Protein AF-A0A1F3VAV0-F1 (afdb_monomer_lite)

Secondary structure (DSSP, 8-state):
-HHHHHHHHHHHHHHHHHHHHHHHSS-S--------PPPPPPP---S-HHHHHHHHHHHHHHHHHHHHHHHHHHHTTTS-HHHHTSTTHHHHH-TTS-HHHHHHHTGGGHHHHHHHHHHHHHHHHHHHHHHTTT----TT-S---TTS-HHHHHHHHHHHHHHHHHHH-GGGGTTS-HHHHHHHTT-S-HHHHHHHHHHHHHHHHH-TTHHHHHHHHHHGGGG--HHHHHHHHHHHHHHHTTSHHHHHHHHHHHHHHHTSS-HHHHHHHHHTGGGT---HHHHHHHHGGGHHHHHHTTT---HHHHHHHHHHHHHHTS---TT-

Structure (mmCIF, N/CA/C/O backbone):
data_AF-A0A1F3VAV0-F1
#
_entry.id   AF-A0A1F3VAV0-F1
#
loop_
_atom_site.group_PDB
_atom_site.id
_atom_site.type_symbol
_atom_site.label_atom_id
_atom_site.label_alt_id
_atom_site.label_comp_id
_atom_site.label_asym_id
_atom_site.label_entity_id
_atom_site.label_seq_id
_atom_site.pdbx_PDB_ins_code
_atom_site.Cartn_x
_atom_site.Cartn_y
_atom_site.Cartn_z
_atom_site.occupancy
_atom_site.B_iso_or_equiv
_atom_site.auth_seq_id
_atom_site.auth_comp_id
_atom_site.auth_asym_id
_atom_site.auth_atom_id
_atom_site.pdbx_PDB_model_num
ATOM 1 N N . MET A 1 1 ? 43.465 2.850 25.578 1.00 55.81 1 MET A N 1
ATOM 2 C CA . MET A 1 1 ? 42.442 3.798 26.083 1.00 55.81 1 MET A CA 1
ATOM 3 C C . MET A 1 1 ? 42.434 5.134 25.345 1.00 55.81 1 MET A C 1
ATOM 5 O O . MET A 1 1 ? 41.368 5.527 24.901 1.00 55.81 1 MET A O 1
ATOM 9 N N . TYR A 1 2 ? 43.575 5.801 25.130 1.00 58.53 2 TYR A N 1
ATOM 10 C CA . TYR A 1 2 ? 43.619 7.154 24.538 1.00 58.53 2 TYR A CA 1
ATOM 11 C C . TYR A 1 2 ? 42.953 7.290 23.147 1.00 58.53 2 TYR A C 1
ATOM 13 O O . TYR A 1 2 ? 42.268 8.270 22.880 1.00 58.53 2 TYR A O 1
ATOM 21 N N . LYS A 1 3 ? 43.067 6.270 22.282 1.00 61.88 3 LYS A N 1
ATOM 22 C CA . LYS A 1 3 ? 42.449 6.275 20.939 1.00 61.88 3 LYS A CA 1
ATOM 23 C C . LYS A 1 3 ? 40.914 6.216 20.952 1.00 61.88 3 LYS A C 1
ATOM 25 O O . LYS A 1 3 ? 40.286 6.778 20.066 1.00 61.88 3 LYS A O 1
ATOM 30 N N . ILE A 1 4 ? 40.317 5.571 21.956 1.00 80.50 4 ILE A N 1
ATOM 31 C CA . ILE A 1 4 ? 38.852 5.445 22.068 1.00 80.50 4 ILE A CA 1
ATOM 32 C C . ILE A 1 4 ? 38.253 6.771 22.544 1.00 80.50 4 ILE A C 1
ATOM 34 O O . ILE A 1 4 ? 37.252 7.228 22.002 1.00 80.50 4 ILE A O 1
ATOM 38 N N . VAL A 1 5 ? 38.918 7.429 23.497 1.00 81.81 5 VAL A N 1
ATOM 39 C CA . VAL A 1 5 ? 38.497 8.744 24.000 1.00 81.81 5 VAL A CA 1
ATOM 40 C C . VAL A 1 5 ? 38.562 9.795 22.889 1.00 81.81 5 VAL A C 1
ATOM 42 O O . VAL A 1 5 ? 37.614 10.553 22.719 1.00 81.81 5 VAL A O 1
ATOM 45 N N . LEU A 1 6 ? 39.621 9.789 22.071 1.00 78.56 6 LEU A N 1
ATOM 46 C CA . LEU A 1 6 ? 39.750 10.727 20.953 1.00 78.56 6 LEU A CA 1
ATOM 47 C C . LEU A 1 6 ? 38.641 10.536 19.903 1.00 78.56 6 LEU A C 1
ATOM 49 O O . LEU A 1 6 ? 38.081 11.513 19.416 1.00 78.56 6 LEU A O 1
ATOM 53 N N . SER A 1 7 ? 38.270 9.286 19.607 1.00 77.25 7 SER A N 1
ATOM 54 C CA . SER A 1 7 ? 37.197 8.985 18.651 1.00 77.25 7 SER A CA 1
ATOM 55 C C . SER A 1 7 ? 35.825 9.462 19.138 1.00 77.25 7 SER A C 1
ATOM 57 O O . SER A 1 7 ? 35.047 9.990 18.349 1.00 77.25 7 SER A O 1
ATOM 59 N N . LEU A 1 8 ? 35.537 9.330 20.437 1.00 81.12 8 LEU A N 1
ATOM 60 C CA . LEU A 1 8 ? 34.278 9.799 21.025 1.00 81.12 8 LEU A CA 1
ATOM 61 C C . LEU A 1 8 ? 34.178 11.330 21.046 1.00 81.12 8 LEU A C 1
ATOM 63 O O . LEU A 1 8 ? 33.102 11.872 20.805 1.00 81.12 8 LEU A O 1
ATOM 67 N N . VAL A 1 9 ? 35.295 12.030 21.267 1.00 86.12 9 VAL A N 1
ATOM 68 C CA . VAL A 1 9 ? 35.334 13.501 21.214 1.00 86.12 9 VAL A CA 1
ATOM 69 C C . VAL A 1 9 ? 35.081 14.006 19.793 1.00 86.12 9 VAL A C 1
ATOM 71 O O . VAL A 1 9 ? 34.304 14.939 19.615 1.00 86.12 9 VAL A O 1
ATOM 74 N N . VAL A 1 10 ? 35.664 13.368 18.773 1.00 86.19 10 VAL A N 1
ATOM 75 C CA . VAL A 1 10 ? 35.429 13.751 17.369 1.00 86.19 10 VAL A CA 1
ATOM 76 C C . VAL A 1 10 ? 33.963 13.550 16.980 1.00 86.19 10 VAL A C 1
ATOM 78 O O . VAL A 1 10 ? 33.366 14.446 16.390 1.00 86.19 10 VAL A O 1
ATOM 81 N N . ILE A 1 11 ? 33.350 12.427 17.372 1.00 84.62 11 ILE A N 1
ATOM 82 C CA . ILE A 1 11 ? 31.927 12.167 17.103 1.00 84.62 11 ILE A CA 1
ATOM 83 C C . ILE A 1 11 ? 31.044 13.216 17.791 1.00 84.62 11 ILE A C 1
ATOM 85 O O . ILE A 1 11 ? 30.142 13.761 17.160 1.00 84.62 11 ILE A O 1
ATOM 89 N N . ALA A 1 12 ? 31.326 13.558 19.051 1.00 85.38 12 ALA A N 1
ATOM 90 C CA . ALA A 1 12 ? 30.558 14.568 19.777 1.00 85.38 12 ALA A CA 1
ATOM 91 C C . ALA A 1 12 ? 30.645 15.958 19.120 1.00 85.38 12 ALA A C 1
ATOM 93 O O . ALA A 1 12 ? 29.633 16.647 19.008 1.00 85.38 12 ALA A O 1
ATOM 94 N N . VAL A 1 13 ? 31.825 16.357 18.633 1.00 83.12 13 VAL A N 1
ATOM 95 C CA . VAL A 1 13 ? 32.010 17.645 17.944 1.00 83.12 13 VAL A CA 1
ATOM 96 C C . VAL A 1 13 ? 31.253 17.683 16.613 1.00 83.12 13 VAL A C 1
ATOM 98 O O . VAL A 1 13 ? 30.615 18.690 16.314 1.00 83.12 13 VAL A O 1
ATOM 101 N N . VAL A 1 14 ? 31.258 16.586 15.848 1.00 81.94 14 VAL A N 1
ATOM 102 C CA . VAL A 1 14 ? 30.512 16.489 14.581 1.00 81.94 14 VAL A CA 1
ATOM 103 C C . VAL A 1 14 ? 29.003 16.563 14.824 1.00 81.94 14 VAL A C 1
ATOM 105 O O . VAL A 1 14 ? 28.314 17.306 14.129 1.00 81.94 14 VAL A O 1
ATOM 108 N N . VAL A 1 15 ? 28.488 15.874 15.848 1.00 80.56 15 VAL A N 1
ATOM 109 C CA . VAL A 1 15 ? 27.056 15.916 16.192 1.00 80.56 15 VAL A CA 1
ATOM 110 C C . VAL A 1 15 ? 26.621 17.330 16.587 1.00 80.56 15 VAL A C 1
ATOM 112 O O . VAL A 1 15 ? 25.575 17.786 16.136 1.00 80.56 15 VAL A O 1
ATOM 115 N N . VAL A 1 16 ? 27.429 18.058 17.365 1.00 78.62 16 VAL A N 1
ATOM 116 C CA . VAL A 1 16 ? 27.114 19.444 17.759 1.00 78.62 16 VAL A CA 1
ATOM 117 C C . VAL A 1 16 ? 27.129 20.398 16.560 1.00 78.62 16 VAL A C 1
ATOM 119 O O . VAL A 1 16 ? 26.289 21.295 16.495 1.00 78.62 16 VAL A O 1
ATOM 122 N N . PHE A 1 17 ? 28.038 20.206 15.600 1.00 66.25 17 PHE A N 1
ATOM 123 C CA . PHE A 1 17 ? 28.093 21.041 14.396 1.00 66.25 17 PHE A CA 1
ATOM 124 C C . PHE A 1 17 ? 26.874 20.824 13.490 1.00 66.25 17 PHE A C 1
ATOM 126 O O . PHE A 1 17 ? 26.213 21.794 13.128 1.00 66.25 17 PHE A O 1
ATOM 133 N N . VAL A 1 18 ? 26.512 19.563 13.228 1.00 70.38 18 VAL A N 1
ATOM 134 C CA . VAL A 1 18 ? 25.344 19.212 12.400 1.00 70.38 18 VAL A CA 1
ATOM 135 C C . VAL A 1 18 ? 24.041 19.706 13.036 1.00 70.38 18 VAL A C 1
ATOM 137 O O . VAL A 1 18 ? 23.162 20.215 12.344 1.00 70.38 18 VAL A O 1
ATOM 140 N N . PHE A 1 19 ? 23.917 19.624 14.365 1.00 56.88 19 PHE A N 1
ATOM 141 C CA . PHE A 1 19 ? 22.711 20.090 15.055 1.00 56.88 19 PHE A CA 1
ATOM 142 C C . PHE A 1 19 ? 22.565 21.617 15.027 1.00 56.88 19 PHE A C 1
ATOM 144 O O . PHE A 1 19 ? 21.451 22.132 14.964 1.00 56.88 19 PHE A O 1
ATOM 151 N N . ARG A 1 20 ? 23.684 22.351 15.055 1.00 52.53 20 ARG A N 1
ATOM 152 C CA . ARG A 1 20 ? 23.677 23.817 15.043 1.00 52.53 20 ARG A CA 1
ATOM 153 C C . ARG A 1 20 ? 23.288 24.378 13.674 1.00 52.53 20 ARG A C 1
ATOM 155 O O . ARG A 1 20 ? 22.549 25.360 13.622 1.00 52.53 20 ARG A O 1
ATOM 162 N N . GLU A 1 21 ? 23.725 23.737 12.594 1.00 48.69 21 GLU A N 1
ATOM 163 C CA . GLU A 1 21 ? 23.382 24.123 11.218 1.00 48.69 21 GLU A CA 1
ATOM 164 C C . GLU A 1 21 ? 21.891 23.888 10.927 1.00 48.69 21 GLU A C 1
ATOM 166 O O . GLU A 1 21 ? 21.221 24.754 10.373 1.00 48.69 21 GLU A O 1
ATOM 171 N N . TRP A 1 22 ? 21.317 22.798 11.445 1.00 46.34 22 TRP A N 1
ATOM 172 C CA . TRP A 1 22 ? 19.901 22.475 11.235 1.00 46.34 22 TRP A CA 1
ATOM 173 C C . TRP A 1 22 ? 18.922 23.445 11.920 1.00 46.34 22 TRP A C 1
ATOM 175 O O . TRP A 1 22 ? 17.796 23.635 11.462 1.00 46.34 22 TRP A O 1
ATOM 185 N N . THR A 1 23 ? 19.334 24.085 13.018 1.00 45.44 23 THR A N 1
ATOM 186 C CA . THR A 1 23 ? 18.472 25.025 13.759 1.00 45.44 23 THR A CA 1
ATOM 187 C C . THR A 1 23 ? 18.484 26.456 13.220 1.00 45.44 23 THR A C 1
ATOM 189 O O . THR A 1 23 ? 17.616 27.239 13.600 1.00 45.44 23 THR A O 1
ATOM 192 N N . SER A 1 24 ? 19.431 26.810 12.344 1.00 41.53 24 SER A N 1
ATOM 193 C CA . SER A 1 24 ? 19.587 28.197 11.883 1.00 41.53 24 SER A CA 1
ATOM 194 C C . SER A 1 24 ? 18.673 28.570 10.708 1.00 41.53 24 SER A C 1
ATOM 196 O O . SER A 1 24 ? 18.407 29.754 10.523 1.00 41.53 24 SER A O 1
ATOM 198 N N . ASP A 1 25 ? 18.131 27.593 9.973 1.00 41.03 25 ASP A N 1
ATOM 199 C CA . ASP A 1 25 ? 17.360 27.841 8.740 1.00 41.03 25 ASP A CA 1
ATOM 200 C C . ASP A 1 25 ? 15.832 27.895 8.930 1.00 41.03 25 ASP A C 1
ATOM 202 O O . ASP A 1 25 ? 15.090 28.060 7.964 1.00 41.03 25 ASP A O 1
ATOM 206 N N . ARG A 1 26 ? 15.314 27.781 10.164 1.00 39.19 26 ARG A N 1
ATOM 207 C CA . ARG A 1 26 ? 13.854 27.771 10.425 1.00 39.19 26 ARG A CA 1
ATOM 208 C C . ARG A 1 26 ? 13.263 29.037 11.049 1.00 39.19 26 ARG A C 1
ATOM 210 O O . ARG A 1 26 ? 12.097 29.019 11.434 1.00 39.19 26 ARG A O 1
ATOM 217 N N . PHE A 1 27 ? 14.004 30.138 11.124 1.00 35.97 27 PHE A N 1
ATOM 218 C CA . PHE A 1 27 ? 13.483 31.394 11.678 1.00 35.97 27 PHE A CA 1
ATOM 219 C C . PHE A 1 27 ? 13.835 32.604 10.806 1.00 35.97 27 PHE A C 1
ATOM 221 O O . PHE A 1 27 ? 14.700 33.386 11.177 1.00 35.97 27 PHE A O 1
ATOM 228 N N . VAL A 1 28 ? 13.135 32.782 9.676 1.00 36.06 28 VAL A N 1
ATOM 229 C CA . VAL A 1 28 ? 12.976 34.095 9.020 1.00 36.06 28 VAL A CA 1
ATOM 230 C C . VAL A 1 28 ? 11.572 34.216 8.392 1.00 36.06 28 VAL A C 1
ATOM 232 O O . VAL A 1 28 ? 11.252 33.561 7.407 1.00 36.06 28 VAL A O 1
ATOM 235 N N . ASP A 1 29 ? 10.764 35.058 9.044 1.00 33.59 29 ASP A N 1
ATOM 236 C CA . ASP A 1 29 ? 9.654 35.922 8.608 1.00 33.59 29 ASP A CA 1
ATOM 237 C C . ASP A 1 29 ? 8.415 35.386 7.862 1.00 33.59 29 ASP A C 1
ATOM 239 O O . ASP A 1 29 ? 8.320 35.351 6.638 1.00 33.59 29 ASP A O 1
ATOM 243 N N . ASN A 1 30 ? 7.361 35.178 8.662 1.00 32.06 30 ASN A N 1
ATOM 244 C CA . ASN A 1 30 ? 5.955 35.276 8.275 1.00 32.06 30 ASN A CA 1
ATOM 245 C C . ASN A 1 30 ? 5.465 36.714 8.537 1.00 32.06 30 ASN A C 1
ATOM 247 O O . ASN A 1 30 ? 5.246 37.085 9.689 1.00 32.06 30 ASN A O 1
ATOM 251 N N . ASN A 1 31 ? 5.273 37.524 7.493 1.00 31.75 31 ASN A N 1
ATOM 252 C CA . ASN A 1 31 ? 4.419 38.715 7.552 1.00 31.75 31 ASN A CA 1
ATOM 253 C C . ASN A 1 31 ? 4.078 39.207 6.138 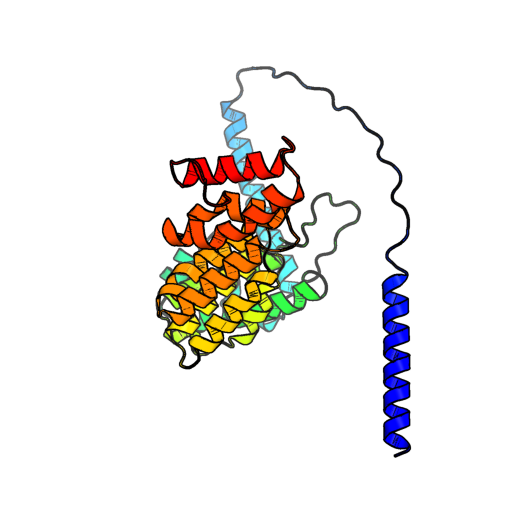1.00 31.75 31 ASN A C 1
ATOM 255 O O . ASN A 1 31 ? 4.925 39.817 5.490 1.00 31.75 31 ASN A O 1
ATOM 259 N N . SER A 1 32 ? 2.840 38.964 5.683 1.00 30.41 32 SER A N 1
ATOM 260 C CA . SER A 1 32 ? 1.996 39.872 4.869 1.00 30.41 32 SER A CA 1
ATOM 261 C C . SER A 1 32 ? 0.927 39.092 4.097 1.00 30.41 32 SER A C 1
ATOM 263 O O . SER A 1 32 ? 1.129 38.682 2.959 1.00 30.41 32 SER A O 1
ATOM 265 N N . SER A 1 33 ? -0.254 38.936 4.691 1.00 30.42 33 SER A N 1
ATOM 266 C CA . SER A 1 33 ? -1.478 38.576 3.971 1.00 30.42 33 SER A CA 1
ATOM 267 C C . SER A 1 33 ? -2.313 39.840 3.753 1.00 30.42 33 SER A C 1
ATOM 269 O O . SER A 1 33 ? -2.974 40.315 4.676 1.00 30.42 33 SER A O 1
ATOM 271 N N . GLN A 1 34 ? -2.270 40.393 2.537 1.00 29.52 34 GLN A N 1
ATOM 272 C CA . GLN A 1 34 ? -3.273 41.341 2.049 1.00 29.52 34 GLN A CA 1
ATOM 273 C C . GLN A 1 34 ? -4.351 40.584 1.269 1.00 29.52 34 GLN A C 1
ATOM 275 O O . GLN A 1 34 ? -4.074 39.825 0.344 1.00 29.52 34 GLN A O 1
ATOM 280 N N . ILE A 1 35 ? -5.591 40.808 1.690 1.00 30.14 35 ILE A N 1
ATOM 281 C CA . ILE A 1 35 ? -6.828 40.317 1.092 1.00 30.14 35 ILE A CA 1
ATOM 282 C C . ILE A 1 35 ? -7.093 41.129 -0.184 1.00 30.14 35 ILE A C 1
ATOM 284 O O . ILE A 1 35 ? -7.159 42.355 -0.122 1.00 30.14 35 ILE A O 1
ATOM 288 N N . VAL A 1 36 ? -7.274 40.457 -1.324 1.00 29.91 36 VAL A N 1
ATOM 289 C CA . VAL A 1 36 ? -7.801 41.063 -2.558 1.00 29.91 36 VAL A CA 1
ATOM 290 C C . VAL A 1 36 ? -9.091 40.338 -2.934 1.00 29.91 36 VAL A C 1
ATOM 292 O O . VAL A 1 36 ? -9.087 39.148 -3.248 1.00 29.91 36 VAL A O 1
ATOM 295 N N . GLU A 1 37 ? -10.204 41.066 -2.868 1.00 27.41 37 GLU A N 1
ATOM 296 C CA . GLU A 1 37 ? -11.537 40.623 -3.274 1.00 27.41 37 GLU A CA 1
ATOM 297 C C . GLU A 1 37 ? -11.595 40.340 -4.789 1.00 27.41 37 GLU A C 1
ATOM 299 O O . GLU A 1 37 ? -11.141 41.142 -5.607 1.00 27.41 37 GLU A O 1
ATOM 304 N N . ARG A 1 38 ? -12.193 39.205 -5.182 1.00 27.12 38 ARG A N 1
ATOM 305 C CA . ARG A 1 38 ? -12.555 38.912 -6.581 1.00 27.12 38 ARG A CA 1
ATOM 306 C C . ARG A 1 38 ? -13.977 39.405 -6.880 1.00 27.12 38 ARG A C 1
ATOM 308 O O . ARG A 1 38 ? -14.884 39.074 -6.116 1.00 27.12 38 ARG A O 1
ATOM 315 N N . PRO A 1 39 ? -14.228 40.071 -8.021 1.00 28.64 39 PRO A N 1
ATOM 316 C CA . PRO A 1 39 ? -15.583 40.345 -8.480 1.00 28.64 39 PRO A CA 1
ATOM 317 C C . PRO A 1 39 ? -16.216 39.111 -9.150 1.00 28.64 39 PRO A C 1
ATOM 319 O O . PRO A 1 39 ? -15.590 38.419 -9.953 1.00 28.64 39 PRO A O 1
ATOM 322 N N . GLN A 1 40 ? -17.484 38.858 -8.819 1.00 30.25 40 GLN A N 1
ATOM 323 C CA . GLN A 1 40 ? -18.345 37.845 -9.437 1.00 30.25 40 GLN A CA 1
ATOM 324 C C . GLN A 1 40 ? -18.756 38.259 -10.861 1.00 30.25 40 GLN A C 1
ATOM 326 O O . GLN A 1 40 ? -19.258 39.365 -11.066 1.00 30.25 40 GLN A O 1
ATOM 331 N N . SER A 1 41 ? -18.624 37.357 -11.837 1.00 31.95 41 SER A N 1
ATOM 332 C CA . SER A 1 41 ? -19.178 37.513 -13.188 1.00 31.95 41 SER A CA 1
ATOM 333 C C . SER A 1 41 ? -20.466 36.692 -13.366 1.00 31.95 41 SER A C 1
ATOM 335 O O . SER A 1 41 ? -20.554 35.527 -12.984 1.00 31.95 41 SER A O 1
ATOM 337 N N . ARG A 1 42 ? -21.496 37.336 -13.934 1.00 30.52 42 ARG A N 1
ATOM 338 C CA . ARG A 1 42 ? -22.805 36.754 -14.296 1.00 30.52 42 ARG A CA 1
ATOM 339 C C . ARG A 1 42 ? -22.721 35.904 -15.575 1.00 30.52 42 ARG A C 1
ATOM 341 O O . ARG A 1 42 ? -21.964 36.266 -16.476 1.00 30.52 42 ARG A O 1
ATOM 348 N N . PRO A 1 43 ? -23.576 34.876 -15.734 1.00 33.09 43 PRO A N 1
ATOM 349 C CA . PRO A 1 43 ? -23.675 34.115 -16.973 1.00 33.09 43 PRO A CA 1
ATOM 350 C C . PRO A 1 43 ? -24.569 34.831 -17.997 1.00 33.09 43 PRO A C 1
ATOM 352 O O . PRO A 1 43 ? -25.656 35.308 -17.668 1.00 33.09 43 PRO A O 1
ATOM 355 N N . THR A 1 44 ? -24.125 34.875 -19.253 1.00 33.12 44 THR A N 1
ATOM 356 C CA . THR A 1 44 ? -24.953 35.219 -20.419 1.00 33.12 44 THR A CA 1
ATOM 357 C C . THR A 1 44 ? -25.205 33.950 -21.226 1.00 33.12 44 THR A C 1
ATOM 359 O O . THR A 1 44 ? -24.275 33.291 -21.683 1.00 33.12 44 THR A O 1
ATOM 362 N N . THR A 1 45 ? -26.475 33.583 -21.370 1.00 35.88 45 THR A N 1
ATOM 363 C CA . THR A 1 45 ? -26.951 32.490 -22.219 1.00 35.88 45 THR A CA 1
ATOM 364 C C . THR A 1 45 ? -27.187 33.006 -23.638 1.00 35.88 45 THR A C 1
ATOM 366 O O . THR A 1 45 ? -27.945 33.950 -23.848 1.00 35.88 45 THR A O 1
ATOM 369 N N . GLY A 1 46 ? -26.546 32.377 -24.623 1.00 33.69 46 GLY A N 1
ATOM 370 C CA . GLY A 1 46 ? -26.759 32.633 -26.047 1.00 33.69 46 GLY A CA 1
ATOM 371 C C . GLY A 1 46 ? -26.481 31.374 -26.884 1.00 33.69 46 GLY A C 1
ATOM 372 O O . GLY A 1 46 ? -25.650 30.555 -26.487 1.00 33.69 46 GLY A O 1
ATOM 373 N N . PRO A 1 47 ? -27.184 31.177 -28.014 1.00 38.44 47 PRO A N 1
ATOM 374 C CA . PRO A 1 47 ? -27.221 29.917 -28.750 1.00 38.44 47 PRO A CA 1
ATOM 375 C C . PRO A 1 47 ? -25.956 29.744 -29.604 1.00 38.44 47 PRO A C 1
ATOM 377 O O . PRO A 1 47 ? -25.897 30.144 -30.762 1.00 38.44 47 PRO A O 1
ATOM 380 N N . GLY A 1 48 ? -24.924 29.155 -29.003 1.00 38.69 48 GLY A N 1
ATOM 381 C CA . GLY A 1 48 ? -23.685 28.733 -29.670 1.00 38.69 48 GLY A CA 1
ATOM 382 C C . GLY A 1 48 ? -23.028 27.518 -29.005 1.00 38.69 48 GLY A C 1
ATOM 383 O O . GLY A 1 48 ? -21.865 27.225 -29.270 1.00 38.69 48 GLY A O 1
ATOM 384 N N . ALA A 1 49 ? -23.759 26.829 -28.122 1.00 36.69 49 ALA A N 1
ATOM 385 C CA . ALA A 1 49 ? -23.218 25.818 -27.216 1.00 36.69 49 ALA A CA 1
ATOM 386 C C . ALA A 1 49 ? -22.722 24.543 -27.924 1.00 36.69 49 ALA A C 1
ATOM 388 O O . ALA A 1 49 ? -21.800 23.900 -27.428 1.00 36.69 49 ALA A O 1
ATOM 389 N N . ASP A 1 50 ? -23.250 24.218 -29.106 1.00 43.12 50 ASP A N 1
ATOM 390 C CA . ASP A 1 50 ? -22.951 22.929 -29.743 1.00 43.12 50 ASP A CA 1
ATOM 391 C C . ASP A 1 50 ? -21.654 22.936 -30.573 1.00 43.12 50 ASP A C 1
ATOM 393 O O . ASP A 1 50 ? -20.961 21.926 -30.628 1.00 43.12 50 ASP A O 1
ATOM 397 N N . ARG A 1 51 ? -21.234 24.081 -31.138 1.00 36.50 51 ARG A N 1
ATOM 398 C CA . ARG A 1 51 ? -19.950 24.187 -31.876 1.00 36.50 51 ARG A CA 1
ATOM 399 C C . ARG A 1 51 ? -18.737 24.446 -30.982 1.00 36.50 51 ARG A C 1
ATOM 401 O O . ARG A 1 51 ? -17.609 24.153 -31.368 1.00 36.50 51 ARG A O 1
ATOM 408 N N . ILE A 1 52 ? -18.957 24.990 -29.787 1.00 42.72 52 ILE A N 1
ATOM 409 C CA . ILE A 1 52 ? -17.894 25.227 -28.803 1.00 42.72 52 ILE A CA 1
ATOM 410 C C . ILE A 1 52 ? -17.484 23.898 -28.140 1.00 42.72 52 ILE A C 1
ATOM 412 O O . ILE A 1 52 ? -16.314 23.703 -27.827 1.00 42.72 52 ILE A O 1
ATOM 416 N N . ASN A 1 53 ? -18.407 22.940 -28.013 1.00 42.47 53 ASN A N 1
ATOM 417 C CA . ASN A 1 53 ? -18.161 21.679 -27.312 1.00 42.47 53 ASN A CA 1
ATOM 418 C C . ASN A 1 53 ? -17.260 20.694 -28.092 1.00 42.47 53 ASN A C 1
ATOM 420 O O . ASN A 1 53 ? -16.482 19.965 -27.479 1.00 42.47 53 ASN A O 1
ATOM 424 N N . GLU A 1 54 ? -17.302 20.690 -29.430 1.00 38.22 54 GLU A N 1
ATOM 425 C CA . GLU A 1 54 ? -16.407 19.853 -30.255 1.00 38.22 54 GLU A CA 1
ATOM 426 C C . GLU A 1 54 ? -14.982 20.420 -30.345 1.00 38.22 54 GLU A C 1
ATOM 428 O O . GLU A 1 54 ? -14.018 19.662 -30.249 1.00 38.22 54 GLU A O 1
ATOM 433 N N . ASN A 1 55 ? -14.830 21.747 -30.428 1.00 38.50 55 ASN A N 1
ATOM 434 C CA . ASN A 1 55 ? -13.512 22.395 -30.427 1.00 38.50 55 ASN A CA 1
ATOM 435 C C . ASN A 1 55 ? -12.839 22.380 -29.046 1.00 38.50 55 ASN A C 1
ATOM 437 O O . ASN A 1 55 ? -11.618 22.289 -28.969 1.00 38.50 55 ASN A O 1
ATOM 441 N N . ILE A 1 56 ? -13.605 22.429 -27.949 1.00 43.00 56 ILE A N 1
ATOM 442 C CA . ILE A 1 56 ? -13.046 22.247 -26.600 1.00 43.00 56 ILE A CA 1
ATOM 443 C C . ILE A 1 56 ? -12.600 20.795 -26.398 1.00 43.00 56 ILE A C 1
ATOM 445 O O . ILE A 1 56 ? -11.528 20.576 -25.845 1.00 43.00 56 ILE A O 1
ATOM 449 N N . LYS A 1 57 ? -13.354 19.803 -26.891 1.00 39.56 57 LYS A N 1
ATOM 450 C CA . LYS A 1 57 ? -12.942 18.392 -26.814 1.00 39.56 57 LYS A CA 1
ATOM 451 C C . LYS A 1 57 ? -11.716 18.083 -27.674 1.00 39.56 57 LYS A C 1
ATOM 453 O O . LYS A 1 57 ? -10.827 17.391 -27.193 1.00 39.56 57 LYS A O 1
ATOM 458 N N . SER A 1 58 ? -11.625 18.614 -28.896 1.00 38.59 58 SER A N 1
ATOM 459 C CA . SER A 1 58 ? -10.446 18.398 -29.749 1.00 38.59 58 SER A CA 1
ATOM 460 C C . SER A 1 58 ? -9.215 19.167 -29.254 1.00 38.59 58 SER A C 1
ATOM 462 O O . SER A 1 58 ? -8.103 18.655 -29.329 1.00 38.59 58 SER A O 1
ATOM 464 N N . SER A 1 59 ? -9.397 20.360 -28.674 1.00 38.06 59 SER A N 1
ATOM 465 C CA . SER A 1 59 ? -8.302 21.127 -28.072 1.00 38.06 59 SER A CA 1
ATOM 466 C C . SER A 1 59 ? -7.854 20.569 -26.719 1.00 38.06 59 SER A C 1
ATOM 468 O O . SER A 1 59 ? -6.681 20.714 -26.392 1.00 38.06 59 SER A O 1
ATOM 470 N N . ALA A 1 60 ? -8.743 19.932 -25.948 1.00 39.91 60 ALA A N 1
ATOM 471 C CA . ALA A 1 60 ? -8.386 19.210 -24.728 1.00 39.91 60 ALA A CA 1
ATOM 472 C C . ALA A 1 60 ? -7.655 17.899 -25.051 1.00 39.91 60 ALA A C 1
ATOM 474 O O . ALA A 1 60 ? -6.630 17.628 -24.443 1.00 39.91 60 ALA A O 1
ATOM 475 N N . ALA A 1 61 ? -8.111 17.144 -26.058 1.00 36.00 61 ALA A N 1
ATOM 476 C CA . ALA A 1 61 ? -7.425 15.936 -26.523 1.00 36.00 61 ALA A CA 1
ATOM 477 C C . ALA A 1 61 ? -6.020 16.246 -27.077 1.00 36.00 61 ALA A C 1
ATOM 479 O O . ALA A 1 61 ? -5.054 15.615 -26.669 1.00 36.00 61 ALA A O 1
ATOM 480 N N . ASN A 1 62 ? -5.881 17.294 -27.898 1.00 37.09 62 ASN A N 1
ATOM 481 C CA . ASN A 1 62 ? -4.578 17.736 -28.416 1.00 37.09 62 ASN A CA 1
ATOM 482 C C . ASN A 1 62 ? -3.665 18.360 -27.342 1.00 37.09 62 ASN A C 1
ATOM 484 O O . ASN A 1 62 ? -2.453 18.429 -27.536 1.00 37.09 62 ASN A O 1
ATOM 488 N N . ALA A 1 63 ? -4.223 18.886 -26.245 1.00 37.44 63 ALA A N 1
ATOM 489 C CA . ALA A 1 63 ? -3.442 19.395 -25.116 1.00 37.44 63 ALA A CA 1
ATOM 490 C C . ALA A 1 63 ? -2.968 18.261 -24.198 1.00 37.44 63 ALA A C 1
ATOM 492 O O . ALA A 1 63 ? -1.845 18.331 -23.710 1.00 37.44 63 ALA A O 1
ATOM 493 N N . GLN A 1 64 ? -3.793 17.223 -24.028 1.00 40.59 64 GLN A N 1
ATOM 494 C CA . GLN A 1 64 ? -3.447 15.987 -23.328 1.00 40.59 64 GLN A CA 1
ATOM 495 C C . GLN A 1 64 ? -2.315 15.257 -24.067 1.00 40.59 64 GLN A C 1
ATOM 497 O O . GLN A 1 64 ? -1.262 15.041 -23.491 1.00 40.59 64 GLN A O 1
ATOM 502 N N . GLU A 1 65 ? -2.461 15.032 -25.378 1.00 39.00 65 GLU A N 1
ATOM 503 C CA . GLU A 1 65 ? -1.463 14.343 -26.214 1.00 39.00 65 GLU A CA 1
ATOM 504 C C . GLU A 1 65 ? -0.111 15.087 -26.250 1.00 39.00 65 GLU A C 1
ATOM 506 O O . GLU A 1 65 ? 0.951 14.478 -26.167 1.00 39.00 65 GLU A O 1
ATOM 511 N N . LYS A 1 66 ? -0.130 16.429 -26.264 1.00 36.88 66 LYS A N 1
ATOM 512 C CA . LYS A 1 66 ? 1.092 17.249 -26.159 1.00 36.88 66 LYS A CA 1
ATOM 513 C C . LYS A 1 66 ? 1.698 17.292 -24.757 1.00 36.88 66 LYS A C 1
ATOM 515 O O . LYS A 1 66 ? 2.900 17.522 -24.637 1.00 36.88 66 LYS A O 1
ATOM 520 N N . GLN A 1 67 ? 0.893 17.135 -23.706 1.00 44.12 67 GLN A N 1
ATOM 521 C CA . GLN A 1 67 ? 1.405 16.968 -22.348 1.00 44.12 67 GLN A CA 1
ATOM 522 C C . GLN A 1 67 ? 2.035 15.592 -22.177 1.00 44.12 67 GLN A C 1
ATOM 524 O O . GLN A 1 67 ? 3.112 15.530 -21.599 1.00 44.12 67 GLN A O 1
ATOM 529 N N . ASP A 1 68 ? 1.420 14.547 -22.729 1.00 42.56 68 ASP A N 1
ATOM 530 C CA . ASP A 1 68 ? 1.893 13.164 -22.667 1.00 42.56 68 ASP A CA 1
ATOM 531 C C . ASP A 1 68 ? 3.223 12.996 -23.429 1.00 42.56 68 ASP A C 1
ATOM 533 O O . ASP A 1 68 ? 4.167 12.408 -22.899 1.00 42.56 68 ASP A O 1
ATOM 537 N N . GLU A 1 69 ? 3.368 13.614 -24.611 1.00 43.97 69 GLU A N 1
ATOM 538 C CA . GLU A 1 69 ? 4.648 13.659 -25.337 1.00 43.97 69 GLU A CA 1
ATOM 539 C C . GLU A 1 69 ? 5.723 14.466 -24.586 1.00 43.97 69 GLU A C 1
ATOM 541 O O . GLU A 1 69 ? 6.879 14.051 -24.521 1.00 43.97 69 GLU A O 1
ATOM 546 N N . ALA A 1 70 ? 5.374 15.602 -23.972 1.00 44.44 70 ALA A N 1
ATOM 547 C CA . ALA A 1 70 ? 6.324 16.371 -23.162 1.00 44.44 70 ALA A CA 1
ATOM 548 C C . ALA A 1 70 ? 6.710 15.654 -21.849 1.00 44.44 70 ALA A C 1
ATOM 550 O O . ALA A 1 70 ? 7.809 15.871 -21.338 1.00 44.44 70 ALA A O 1
ATOM 551 N N . PHE A 1 71 ? 5.833 14.788 -21.326 1.00 51.31 71 PHE A N 1
ATOM 552 C CA . PHE A 1 71 ? 6.031 13.995 -20.109 1.00 51.31 71 PHE A CA 1
ATOM 553 C C . PHE A 1 71 ? 7.138 12.942 -20.270 1.00 51.31 71 PHE A C 1
ATOM 555 O O . PHE A 1 71 ? 7.934 12.739 -19.351 1.00 51.31 71 PHE A O 1
ATOM 562 N N . ASP A 1 72 ? 7.200 12.278 -21.431 1.00 50.56 72 ASP A N 1
ATOM 563 C CA . ASP A 1 72 ? 8.125 11.161 -21.683 1.00 50.56 72 ASP A CA 1
ATOM 564 C C . ASP A 1 72 ? 9.561 11.649 -21.975 1.00 50.56 72 ASP A C 1
ATOM 566 O O . ASP A 1 72 ? 10.539 11.041 -21.531 1.00 50.56 72 ASP A O 1
ATOM 570 N N . TYR A 1 73 ? 9.715 12.799 -22.650 1.00 48.91 73 TYR A N 1
ATOM 571 C CA . TYR A 1 73 ? 11.035 13.322 -23.037 1.00 48.91 73 TYR A CA 1
ATOM 572 C C . TYR A 1 73 ? 11.873 13.864 -21.868 1.00 48.91 73 TYR A C 1
ATOM 574 O O . TYR A 1 73 ? 13.098 13.731 -21.907 1.00 48.91 73 TYR A O 1
ATOM 582 N N . ASP A 1 74 ? 11.254 14.451 -20.838 1.00 63.91 74 ASP A N 1
ATOM 583 C CA . ASP A 1 74 ? 11.999 15.043 -19.716 1.00 63.91 74 ASP A CA 1
ATOM 584 C C . ASP A 1 74 ? 12.393 13.982 -18.674 1.00 63.91 74 ASP A C 1
ATOM 586 O O . ASP A 1 74 ? 13.533 13.935 -18.212 1.00 63.91 74 ASP A O 1
ATOM 590 N N . LEU A 1 75 ? 11.510 13.025 -18.366 1.00 70.19 75 LEU A N 1
ATOM 591 C CA . LEU A 1 75 ? 11.788 12.011 -17.342 1.00 70.19 75 LEU A CA 1
ATOM 592 C C . LEU A 1 75 ? 12.830 10.971 -17.798 1.00 70.19 75 LEU A C 1
ATOM 594 O O . LEU A 1 75 ? 13.655 10.524 -16.996 1.00 70.19 75 LEU A O 1
ATOM 598 N N . ALA A 1 76 ? 12.854 10.629 -19.093 1.00 69.38 76 ALA A N 1
ATOM 599 C CA . ALA A 1 76 ? 13.821 9.696 -19.679 1.00 69.38 76 ALA A CA 1
ATOM 600 C C . ALA A 1 76 ? 15.289 10.142 -19.511 1.00 69.38 76 ALA A C 1
ATOM 602 O O . ALA A 1 76 ? 16.187 9.292 -19.470 1.00 69.38 76 ALA A O 1
ATOM 603 N N . GLY A 1 77 ? 15.530 11.457 -19.414 1.00 69.56 77 GLY A N 1
ATOM 604 C CA . GLY A 1 77 ? 16.850 12.055 -19.184 1.00 69.56 77 GLY A CA 1
ATOM 605 C C . GLY A 1 77 ? 17.338 11.974 -17.734 1.00 69.56 77 GLY A C 1
ATOM 606 O O . GLY A 1 77 ? 18.543 12.055 -17.496 1.00 69.56 77 GLY A O 1
ATOM 607 N N . HIS A 1 78 ? 16.422 11.769 -16.785 1.00 72.69 78 HIS A N 1
ATOM 608 C CA . HIS A 1 78 ? 16.699 11.772 -15.345 1.00 72.69 78 HIS A CA 1
ATOM 609 C C . HIS A 1 78 ? 16.698 10.369 -14.725 1.00 72.69 78 HIS A C 1
ATOM 611 O O . HIS A 1 78 ? 17.289 10.147 -13.666 1.00 72.69 78 HIS A O 1
ATOM 617 N N . VAL A 1 79 ? 16.102 9.389 -15.407 1.00 77.19 79 VAL A N 1
ATOM 618 C CA . VAL A 1 79 ? 16.295 7.968 -15.095 1.00 77.19 79 VAL A CA 1
ATOM 619 C C . VAL A 1 79 ? 17.591 7.443 -15.718 1.00 77.19 79 VAL A C 1
ATOM 621 O O . VAL A 1 79 ? 18.091 7.949 -16.725 1.00 77.19 79 VAL A O 1
ATOM 624 N N . ARG A 1 80 ? 18.165 6.380 -15.141 1.00 79.38 80 ARG A N 1
ATOM 625 C CA . ARG A 1 80 ? 19.371 5.744 -15.698 1.00 79.38 80 ARG A CA 1
ATOM 626 C C . ARG A 1 80 ? 19.113 5.316 -17.143 1.00 79.38 80 ARG A C 1
ATOM 628 O O . ARG A 1 80 ? 18.129 4.638 -17.420 1.00 79.38 80 ARG A O 1
ATOM 635 N N . LYS A 1 81 ? 20.063 5.598 -18.041 1.00 77.88 81 LYS A N 1
ATOM 636 C CA . LYS A 1 81 ? 19.976 5.257 -19.474 1.00 77.88 81 LYS A CA 1
ATOM 637 C C . LYS A 1 81 ? 19.623 3.789 -19.743 1.00 77.88 81 LYS A C 1
ATOM 639 O O . LYS A 1 81 ? 18.921 3.488 -20.701 1.00 77.88 81 LYS A O 1
ATOM 644 N N . GLU A 1 82 ? 20.092 2.871 -18.902 1.00 78.75 82 GLU A N 1
ATOM 645 C CA . GLU A 1 82 ? 19.781 1.436 -18.992 1.00 78.75 82 GLU A CA 1
ATOM 646 C C . GLU A 1 82 ? 18.284 1.125 -18.800 1.00 78.75 82 GLU A C 1
ATOM 648 O O . GLU A 1 82 ? 17.785 0.136 -19.338 1.00 78.75 82 GLU A O 1
ATOM 653 N N . ILE A 1 83 ? 17.569 1.969 -18.051 1.00 84.00 83 ILE A N 1
ATOM 654 C CA . ILE A 1 83 ? 16.129 1.869 -17.802 1.00 84.00 83 ILE A CA 1
ATOM 655 C C . ILE A 1 83 ? 15.346 2.464 -18.973 1.00 84.00 83 ILE A C 1
ATOM 657 O O . ILE A 1 83 ? 14.476 1.780 -19.515 1.00 84.00 83 ILE A O 1
ATOM 661 N N . SER A 1 84 ? 15.682 3.685 -19.403 1.00 82.75 84 SER A N 1
ATOM 662 C CA . SER A 1 84 ? 14.978 4.373 -20.497 1.00 82.75 84 SER A CA 1
ATOM 663 C C . SER A 1 84 ? 15.267 3.788 -21.883 1.00 82.75 84 SER A C 1
ATOM 665 O O . SER A 1 84 ? 14.432 3.866 -22.775 1.00 82.75 84 SER A O 1
ATOM 667 N N . SER A 1 85 ? 16.407 3.118 -22.075 1.00 83.88 85 SER A N 1
ATOM 668 C CA . SER A 1 85 ? 16.732 2.430 -23.340 1.00 83.88 85 SER A CA 1
ATOM 669 C C . SER A 1 85 ? 16.176 0.999 -23.420 1.00 83.88 85 SER A C 1
ATOM 671 O O . SER A 1 85 ? 16.464 0.272 -24.372 1.00 83.88 85 SER A O 1
ATOM 673 N N . ASN A 1 86 ? 15.437 0.539 -22.407 1.00 90.44 86 ASN A N 1
ATOM 674 C CA . ASN A 1 86 ? 14.910 -0.820 -22.369 1.00 90.44 86 ASN A CA 1
ATOM 675 C C . ASN A 1 86 ? 13.705 -0.979 -23.310 1.00 90.44 86 ASN A C 1
ATOM 677 O O . ASN A 1 86 ? 12.832 -0.121 -23.360 1.00 90.44 86 ASN A O 1
ATOM 681 N N . LYS A 1 87 ? 13.582 -2.139 -23.969 1.00 88.88 87 LYS A N 1
ATOM 682 C CA . LYS A 1 87 ? 12.427 -2.493 -24.822 1.00 88.88 87 LYS A CA 1
ATOM 683 C C . LYS A 1 87 ? 11.063 -2.465 -24.107 1.00 88.88 87 LYS A C 1
ATOM 685 O O . LYS A 1 87 ? 10.040 -2.515 -24.780 1.00 88.88 87 LYS A O 1
ATOM 690 N N . ILE A 1 88 ? 11.044 -2.475 -22.771 1.00 90.75 88 ILE A N 1
ATOM 691 C CA . ILE A 1 88 ? 9.837 -2.377 -21.940 1.00 90.75 88 ILE A CA 1
ATOM 692 C C . ILE A 1 88 ? 9.462 -0.920 -21.624 1.00 90.75 88 ILE A C 1
ATOM 694 O O . ILE A 1 88 ? 8.281 -0.671 -21.412 1.00 90.75 88 ILE A O 1
ATOM 698 N N . TRP A 1 89 ? 10.406 0.035 -21.643 1.00 90.69 89 TRP A N 1
ATOM 699 C CA . TRP A 1 89 ? 10.139 1.458 -21.355 1.00 90.69 89 TRP A CA 1
ATOM 700 C C . TRP A 1 89 ? 8.893 1.993 -22.076 1.00 90.69 89 TRP A C 1
ATOM 702 O O . TRP A 1 89 ? 7.964 2.385 -21.374 1.00 90.69 89 TRP A O 1
ATOM 712 N N . PRO A 1 90 ? 8.778 1.894 -23.421 1.00 88.88 90 PRO A N 1
ATOM 713 C CA . PRO A 1 90 ? 7.627 2.451 -24.132 1.00 88.88 90 PRO A CA 1
ATOM 714 C C . PRO A 1 90 ? 6.299 1.772 -23.778 1.00 88.88 90 PRO A C 1
ATOM 716 O O . PRO A 1 90 ? 5.249 2.338 -24.027 1.00 88.88 90 PRO A O 1
ATOM 719 N N . LEU A 1 91 ? 6.315 0.560 -23.210 1.00 88.81 91 LEU A N 1
ATOM 720 C CA . LEU A 1 91 ? 5.088 -0.094 -22.744 1.00 88.81 91 LEU A CA 1
ATOM 721 C C . LEU A 1 91 ? 4.617 0.493 -21.413 1.00 88.81 91 LEU A C 1
ATOM 723 O O . LEU A 1 91 ? 3.422 0.565 -21.159 1.00 88.81 91 LEU A O 1
ATOM 727 N N . VAL A 1 92 ? 5.557 0.859 -20.540 1.00 88.81 92 VAL A N 1
ATOM 728 C CA . VAL A 1 92 ? 5.253 1.347 -19.191 1.00 88.81 92 VAL A CA 1
ATOM 729 C C . VAL A 1 92 ? 4.961 2.847 -19.205 1.00 88.81 92 VAL A C 1
ATOM 731 O O . VAL A 1 92 ? 4.126 3.289 -18.420 1.00 88.81 92 VAL A O 1
ATOM 734 N N . THR A 1 93 ? 5.584 3.613 -20.104 1.00 89.06 93 THR A N 1
ATOM 735 C CA . THR A 1 93 ? 5.360 5.063 -20.235 1.00 89.06 93 THR A CA 1
ATOM 736 C C . THR A 1 93 ? 4.221 5.450 -21.172 1.00 89.06 93 THR A C 1
ATOM 738 O O . THR A 1 93 ? 3.825 6.611 -21.185 1.00 89.06 93 THR A O 1
ATOM 741 N N . ASP A 1 94 ? 3.632 4.501 -21.902 1.00 87.75 94 ASP A N 1
ATOM 742 C CA . ASP A 1 94 ? 2.425 4.752 -22.689 1.00 87.75 94 ASP A CA 1
ATOM 743 C C . ASP A 1 94 ? 1.186 4.804 -21.783 1.00 87.75 94 ASP A C 1
ATOM 745 O O . ASP A 1 94 ? 0.544 3.786 -21.511 1.00 87.75 94 ASP A O 1
ATOM 749 N N . TYR A 1 95 ? 0.848 6.003 -21.304 1.00 87.12 95 TYR A N 1
ATOM 750 C CA . TYR A 1 95 ? -0.327 6.254 -20.462 1.00 87.12 95 TYR A CA 1
ATOM 751 C C . TYR A 1 95 ? -1.666 6.153 -21.213 1.00 87.12 95 TYR A C 1
ATOM 753 O O . TYR A 1 95 ? -2.716 6.173 -20.569 1.00 87.12 95 TYR A O 1
ATOM 761 N N . SER A 1 96 ? -1.661 5.992 -22.543 1.00 88.50 96 SER A N 1
ATOM 762 C CA . SER A 1 96 ? -2.890 5.739 -23.308 1.00 88.50 96 SER A CA 1
ATOM 763 C C . SER A 1 96 ? -3.419 4.311 -23.118 1.00 88.50 96 SER A C 1
ATOM 765 O O . SER A 1 96 ? -4.596 4.044 -23.368 1.00 88.50 96 SER A O 1
ATOM 767 N N . VAL A 1 97 ? -2.566 3.399 -22.635 1.00 90.12 97 VAL 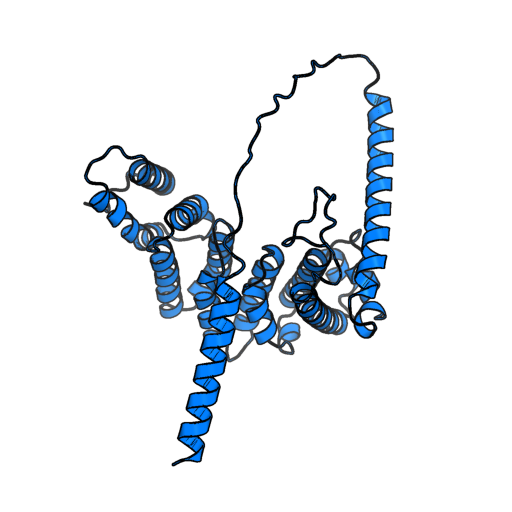A N 1
ATOM 768 C CA . VAL A 1 97 ? -2.898 1.995 -22.369 1.00 90.12 97 VAL A CA 1
ATOM 769 C C . VAL A 1 97 ? -3.093 1.773 -20.870 1.00 90.12 97 VAL A C 1
ATOM 771 O O . VAL A 1 97 ? -2.326 2.258 -20.035 1.00 90.12 97 VAL A O 1
ATOM 774 N N . THR A 1 98 ? -4.117 1.003 -20.507 1.00 91.94 98 THR A N 1
ATOM 775 C CA . THR A 1 98 ? -4.375 0.654 -19.100 1.00 91.94 98 THR A CA 1
ATOM 776 C C . THR A 1 98 ? -3.398 -0.405 -18.579 1.00 91.94 98 THR A C 1
ATOM 778 O O . THR A 1 98 ? -2.893 -1.242 -19.333 1.00 91.94 98 THR A O 1
ATOM 781 N N . ASP A 1 99 ? -3.151 -0.413 -17.268 1.00 93.19 99 ASP A N 1
ATOM 782 C CA . ASP A 1 99 ? -2.267 -1.396 -16.631 1.00 93.19 99 ASP A CA 1
ATOM 783 C C . ASP A 1 99 ? -2.772 -2.835 -16.865 1.00 93.19 99 ASP A C 1
ATOM 785 O O . ASP A 1 99 ? -1.992 -3.742 -17.176 1.00 93.19 99 ASP A O 1
ATOM 789 N N . GLU A 1 100 ? -4.092 -3.050 -16.813 1.00 93.25 100 GLU A N 1
ATOM 790 C CA . GLU A 1 100 ? -4.724 -4.337 -17.106 1.00 93.25 100 GLU A CA 1
ATOM 791 C C . GLU A 1 100 ? -4.475 -4.801 -18.543 1.00 93.25 100 GLU A C 1
ATOM 793 O O . GLU A 1 100 ? -4.258 -5.996 -18.784 1.00 93.25 100 GLU A O 1
ATOM 798 N N . GLU A 1 101 ? -4.502 -3.882 -19.510 1.00 93.38 101 GLU A N 1
ATOM 799 C CA . GLU A 1 101 ? -4.203 -4.195 -20.903 1.00 93.38 101 GLU A CA 1
ATOM 800 C C . GLU A 1 101 ? -2.743 -4.593 -21.092 1.00 93.38 101 GLU A C 1
ATOM 802 O O . GLU A 1 101 ? -2.492 -5.586 -21.777 1.00 93.38 101 GLU A O 1
ATOM 807 N N . ILE A 1 102 ? -1.795 -3.889 -20.462 1.00 93.12 102 ILE A N 1
ATOM 808 C CA . ILE A 1 102 ? -0.366 -4.242 -20.502 1.00 93.12 102 ILE A CA 1
ATOM 809 C C . ILE A 1 102 ? -0.175 -5.665 -19.964 1.00 93.12 102 ILE A C 1
ATOM 811 O O . ILE A 1 102 ? 0.380 -6.533 -20.643 1.00 93.12 102 ILE A O 1
ATOM 815 N N . ILE A 1 103 ? -0.710 -5.937 -18.771 1.00 92.75 103 ILE A N 1
ATOM 816 C CA . ILE A 1 103 ? -0.612 -7.236 -18.089 1.00 92.75 103 ILE A CA 1
ATOM 817 C C . ILE A 1 103 ? -1.340 -8.354 -18.854 1.00 92.75 103 ILE A C 1
ATOM 819 O O . ILE A 1 103 ? -1.025 -9.537 -18.699 1.00 92.75 103 ILE A O 1
ATOM 823 N N . THR A 1 104 ? -2.337 -8.025 -19.673 1.00 91.50 104 THR A N 1
ATOM 824 C CA . THR A 1 104 ? -3.091 -9.012 -20.457 1.00 91.50 104 THR A CA 1
ATOM 825 C C . THR A 1 104 ? -2.460 -9.290 -21.817 1.00 91.50 104 THR A C 1
ATOM 827 O O . THR A 1 104 ? -2.392 -10.454 -22.206 1.00 91.50 104 THR A O 1
ATOM 830 N N . LYS A 1 105 ? -1.962 -8.264 -22.515 1.00 91.81 105 LYS A N 1
ATOM 831 C CA . LYS A 1 105 ? -1.341 -8.390 -23.844 1.00 91.81 105 LYS A CA 1
ATOM 832 C C . LYS A 1 105 ? 0.073 -8.980 -23.789 1.00 91.81 105 LYS A C 1
ATOM 834 O O . LYS A 1 105 ? 0.517 -9.548 -24.780 1.00 91.81 105 LYS A O 1
ATOM 839 N N . HIS A 1 106 ? 0.758 -8.886 -22.647 1.00 90.19 106 HIS A N 1
ATOM 840 C CA . HIS A 1 106 ? 2.157 -9.309 -22.487 1.00 90.19 106 HIS A CA 1
ATOM 841 C C . HIS A 1 106 ? 2.352 -10.414 -21.437 1.00 90.19 106 HIS A C 1
ATOM 843 O O . HIS A 1 106 ? 3.365 -10.450 -20.734 1.00 90.19 106 HIS A O 1
ATOM 849 N N . GLN A 1 107 ? 1.382 -11.325 -21.311 1.00 87.50 107 GLN A N 1
ATOM 850 C CA . GLN A 1 107 ? 1.444 -12.426 -20.338 1.00 87.50 107 GLN A CA 1
ATOM 851 C C . GLN A 1 107 ? 2.669 -13.333 -20.523 1.00 87.50 107 GLN A C 1
ATOM 853 O O . GLN A 1 107 ? 3.243 -13.803 -19.546 1.00 87.50 107 GLN A O 1
ATOM 858 N N . ASP A 1 108 ? 3.103 -13.535 -21.765 1.00 88.44 108 ASP A N 1
ATOM 859 C CA . ASP A 1 108 ? 4.279 -14.324 -22.142 1.00 88.44 108 ASP A CA 1
ATOM 860 C C . ASP A 1 108 ? 5.611 -13.687 -21.703 1.00 88.44 108 ASP A C 1
ATOM 862 O O . ASP A 1 108 ? 6.634 -14.366 -21.626 1.00 88.44 108 ASP A O 1
ATOM 866 N N . ARG A 1 109 ? 5.602 -12.390 -21.374 1.00 89.62 109 ARG A N 1
ATOM 867 C CA . ARG A 1 109 ? 6.783 -11.603 -20.985 1.00 89.62 109 ARG A CA 1
ATOM 868 C C . ARG A 1 109 ? 6.725 -11.129 -19.533 1.00 89.62 109 ARG A C 1
ATOM 870 O O . ARG A 1 109 ? 7.445 -10.203 -19.161 1.00 89.62 109 ARG A O 1
ATOM 877 N N . MET A 1 110 ? 5.904 -11.768 -18.697 1.00 89.94 110 MET A N 1
ATOM 878 C CA . MET A 1 110 ? 5.640 -11.303 -17.332 1.00 89.94 110 MET A CA 1
ATOM 879 C C . MET A 1 110 ? 6.907 -11.196 -16.473 1.00 89.94 110 MET A C 1
ATOM 881 O O . MET A 1 110 ? 7.087 -10.207 -15.771 1.00 89.94 110 MET A O 1
ATOM 885 N N . GLY A 1 111 ? 7.828 -12.160 -16.577 1.00 89.81 111 GLY A N 1
ATOM 886 C CA . GLY A 1 111 ? 9.106 -12.099 -15.859 1.00 89.81 111 GLY A CA 1
ATOM 887 C C . GLY A 1 111 ? 9.973 -10.899 -16.269 1.00 89.81 111 GLY A C 1
ATOM 888 O O . GLY A 1 111 ? 10.583 -10.261 -15.413 1.00 89.81 111 GLY A O 1
ATOM 889 N N . GLU A 1 112 ? 9.985 -10.540 -17.561 1.00 90.94 112 GLU A N 1
ATOM 890 C CA . GLU A 1 112 ? 10.684 -9.339 -18.042 1.00 90.94 112 GLU A CA 1
ATOM 891 C C . GLU A 1 112 ? 10.027 -8.063 -17.505 1.00 90.94 112 GLU A C 1
ATOM 893 O O . GLU A 1 112 ? 10.728 -7.165 -17.043 1.00 90.94 112 GLU A O 1
ATOM 898 N N . LEU A 1 113 ? 8.690 -7.993 -17.546 1.00 92.12 113 LEU A N 1
ATOM 899 C CA . LEU A 1 113 ? 7.919 -6.860 -17.033 1.00 92.12 113 LEU A CA 1
ATOM 900 C C . LEU A 1 113 ? 8.152 -6.653 -15.536 1.00 92.12 113 LEU A C 1
ATOM 902 O O . LEU A 1 113 ? 8.392 -5.527 -15.108 1.00 92.12 113 LEU A O 1
ATOM 906 N N . VAL A 1 114 ? 8.122 -7.725 -14.746 1.00 92.19 114 VAL A N 1
ATOM 907 C CA . VAL A 1 114 ? 8.355 -7.667 -13.299 1.00 92.19 114 VAL A CA 1
ATOM 908 C C . VAL A 1 114 ? 9.777 -7.198 -12.998 1.00 92.19 114 VAL A C 1
ATOM 910 O O . VAL A 1 114 ? 9.964 -6.204 -12.297 1.00 92.19 114 VAL A O 1
ATOM 913 N N . GLY A 1 115 ? 10.788 -7.844 -13.589 1.00 91.19 115 GLY A N 1
ATOM 914 C CA . GLY A 1 115 ? 12.185 -7.467 -13.364 1.00 91.19 115 GLY A CA 1
ATOM 915 C C . GLY A 1 115 ? 12.501 -6.038 -13.818 1.00 91.19 115 GLY A C 1
ATOM 916 O O . GLY A 1 115 ? 13.347 -5.367 -13.227 1.00 91.19 115 GLY A O 1
ATOM 917 N N . TYR A 1 116 ? 11.812 -5.551 -14.852 1.00 93.12 116 TYR A N 1
ATOM 918 C CA . TYR A 1 116 ? 11.933 -4.174 -15.306 1.00 93.12 116 TYR A CA 1
ATOM 919 C C . TYR A 1 116 ? 11.290 -3.174 -14.341 1.00 93.12 116 TYR A C 1
ATOM 921 O O . TYR A 1 116 ? 11.963 -2.242 -13.901 1.00 93.12 116 TYR A O 1
ATOM 929 N N . ASN A 1 117 ? 10.021 -3.377 -13.977 1.00 94.25 117 ASN A N 1
ATOM 930 C CA . ASN A 1 117 ? 9.287 -2.450 -13.114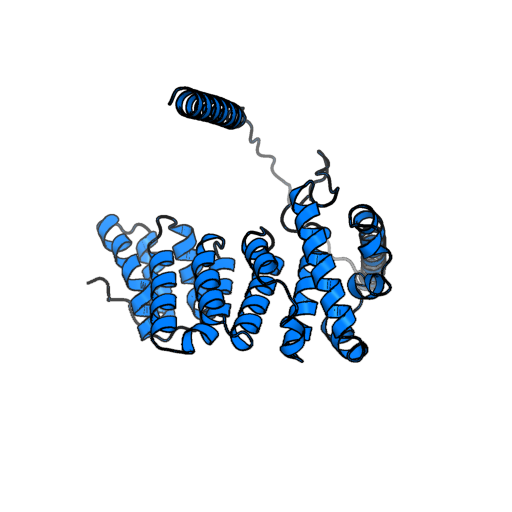 1.00 94.25 117 ASN A CA 1
ATOM 931 C C . ASN A 1 117 ? 9.903 -2.350 -11.713 1.00 94.25 117 ASN A C 1
ATOM 933 O O . ASN A 1 117 ? 9.923 -1.266 -11.137 1.00 94.25 117 ASN A O 1
ATOM 937 N N . GLN A 1 118 ? 10.492 -3.433 -11.195 1.00 92.81 118 GLN A N 1
ATOM 938 C CA . GLN A 1 118 ? 11.261 -3.388 -9.948 1.00 92.81 118 GLN A CA 1
ATOM 939 C C . GLN A 1 118 ? 12.466 -2.442 -10.065 1.00 92.81 118 GLN A C 1
ATOM 941 O O . GLN A 1 118 ? 12.667 -1.571 -9.221 1.00 92.81 118 GLN A O 1
ATOM 946 N N . LYS A 1 119 ? 13.264 -2.580 -11.132 1.00 92.06 119 LYS A N 1
ATOM 947 C CA . LYS A 1 119 ? 14.430 -1.714 -11.365 1.00 92.06 119 LYS A CA 1
ATOM 948 C C . LYS A 1 119 ? 14.027 -0.261 -11.603 1.00 92.06 119 LYS A C 1
ATOM 950 O O . LYS A 1 119 ? 14.718 0.639 -11.131 1.00 92.06 119 LYS A O 1
ATOM 955 N N . LEU A 1 120 ? 12.927 -0.044 -12.322 1.00 93.75 120 LEU A N 1
ATOM 956 C CA . LEU A 1 120 ? 12.367 1.280 -12.566 1.00 93.75 120 LEU A CA 1
ATOM 957 C C . LEU A 1 120 ? 11.944 1.942 -11.249 1.00 93.75 120 LEU A C 1
ATOM 959 O O . LEU A 1 120 ? 12.407 3.042 -10.968 1.00 93.75 120 LEU A O 1
ATOM 963 N N . ALA A 1 121 ? 11.164 1.258 -10.405 1.00 94.56 121 ALA A N 1
ATOM 964 C CA . ALA A 1 121 ? 10.749 1.779 -9.101 1.00 94.56 121 ALA A CA 1
ATOM 965 C C . ALA A 1 121 ? 11.951 2.100 -8.194 1.00 94.56 121 ALA A C 1
ATOM 967 O O . ALA A 1 121 ? 11.999 3.170 -7.587 1.00 94.56 121 ALA A O 1
ATOM 968 N N . ALA A 1 122 ? 12.967 1.231 -8.164 1.00 92.75 122 ALA A N 1
ATOM 969 C CA . ALA A 1 122 ? 14.197 1.474 -7.409 1.00 92.75 122 ALA A CA 1
ATOM 970 C C . ALA A 1 122 ? 14.967 2.698 -7.910 1.00 92.75 122 ALA A C 1
ATOM 972 O O . ALA A 1 122 ? 15.488 3.475 -7.108 1.00 92.75 122 ALA A O 1
ATOM 973 N N . ASN A 1 123 ? 15.037 2.894 -9.228 1.00 92.25 123 ASN A N 1
ATOM 974 C CA . ASN A 1 123 ? 15.715 4.052 -9.788 1.00 92.25 123 ASN A CA 1
ATOM 975 C C . ASN A 1 123 ? 14.932 5.351 -9.568 1.00 92.25 123 ASN A C 1
ATOM 977 O O . ASN A 1 123 ? 15.547 6.354 -9.214 1.00 92.25 123 ASN A O 1
ATOM 981 N N . LEU A 1 124 ? 13.605 5.306 -9.715 1.00 93.00 124 LEU A N 1
ATOM 982 C CA . LEU A 1 124 ? 12.725 6.443 -9.460 1.00 93.00 124 LEU A CA 1
ATOM 983 C C . LEU A 1 124 ? 12.776 6.871 -7.996 1.00 93.00 124 LEU A C 1
ATOM 985 O O . LEU A 1 124 ? 12.952 8.050 -7.729 1.00 93.00 124 LEU A O 1
ATOM 989 N N . SER A 1 125 ? 12.737 5.931 -7.048 1.00 92.75 125 SER A N 1
ATOM 990 C CA . SER A 1 125 ? 12.880 6.251 -5.621 1.00 92.75 125 SER A CA 1
ATOM 991 C C . SER A 1 125 ? 14.166 7.031 -5.333 1.00 92.75 125 SER A C 1
ATOM 993 O O . SER A 1 125 ? 14.128 8.029 -4.625 1.00 92.75 125 SER A O 1
ATOM 995 N N . GLN A 1 126 ? 15.297 6.613 -5.915 1.00 89.94 126 GLN A N 1
ATOM 996 C CA . GLN A 1 126 ? 16.585 7.288 -5.716 1.00 89.94 126 GLN A CA 1
ATOM 997 C C . GLN A 1 126 ? 16.612 8.701 -6.309 1.00 89.94 126 GLN A C 1
ATOM 999 O O . GLN A 1 126 ? 17.185 9.599 -5.701 1.00 89.94 126 GLN A O 1
ATOM 1004 N N . CYS A 1 127 ? 16.036 8.909 -7.498 1.00 88.38 127 CYS A N 1
ATOM 1005 C CA . CYS A 1 127 ? 16.044 10.238 -8.112 1.00 88.38 127 CYS A CA 1
ATOM 1006 C C . CYS A 1 127 ? 15.006 11.180 -7.491 1.00 88.38 127 CYS A C 1
ATOM 1008 O O . CYS A 1 127 ? 15.275 12.372 -7.356 1.00 88.38 127 CYS A O 1
ATOM 1010 N N . LEU A 1 128 ? 13.856 10.655 -7.056 1.00 90.00 128 LEU A N 1
ATOM 1011 C CA . LEU A 1 128 ? 12.820 11.441 -6.390 1.00 90.00 128 LEU A CA 1
ATOM 1012 C C . LEU A 1 128 ? 13.332 12.037 -5.075 1.00 90.00 128 LEU A C 1
ATOM 1014 O O . LEU A 1 128 ? 13.038 13.191 -4.781 1.00 90.00 128 LEU A O 1
ATOM 1018 N N . GLU A 1 129 ? 14.145 11.284 -4.331 1.00 87.19 129 GLU A N 1
ATOM 1019 C CA . GLU A 1 129 ? 14.798 11.754 -3.102 1.00 87.19 129 GLU A CA 1
ATOM 1020 C C . GLU A 1 129 ? 15.869 12.828 -3.341 1.00 87.19 129 GLU A C 1
ATOM 1022 O O . GLU A 1 129 ? 16.122 13.641 -2.452 1.00 87.19 129 GLU A O 1
ATOM 1027 N N . LEU A 1 130 ? 16.517 12.832 -4.510 1.00 84.56 130 LEU A N 1
ATOM 1028 C CA . LEU A 1 130 ? 17.619 13.747 -4.808 1.00 84.56 130 LEU A CA 1
ATOM 1029 C C . LEU A 1 130 ? 17.114 15.142 -5.192 1.00 84.56 130 LEU A C 1
ATOM 1031 O O . LEU A 1 130 ? 17.519 16.139 -4.597 1.00 84.56 130 LEU A O 1
ATOM 1035 N N . ASP A 1 131 ? 16.267 15.206 -6.214 1.00 81.88 131 ASP A N 1
ATOM 1036 C CA . ASP A 1 131 ? 15.828 16.455 -6.842 1.00 81.88 131 ASP A CA 1
ATOM 1037 C C . ASP A 1 131 ? 14.511 16.281 -7.612 1.00 81.88 131 ASP A C 1
ATOM 1039 O O . ASP A 1 131 ? 14.292 16.917 -8.643 1.00 81.88 131 ASP A O 1
ATOM 1043 N N . TYR A 1 132 ? 13.630 15.395 -7.131 1.00 85.56 132 TYR A N 1
ATOM 1044 C CA . TYR A 1 132 ? 12.385 15.039 -7.819 1.00 85.56 132 TYR A CA 1
ATOM 1045 C C . TYR A 1 132 ? 12.622 14.541 -9.254 1.00 85.56 132 TYR A C 1
ATOM 1047 O O . TYR A 1 132 ? 11.798 14.771 -10.139 1.00 85.56 132 TYR A O 1
ATOM 1055 N N . CYS A 1 133 ? 13.749 13.851 -9.469 1.00 84.44 133 CYS A N 1
ATOM 1056 C CA . CYS A 1 133 ? 14.235 13.416 -10.777 1.00 84.44 133 CYS A CA 1
ATOM 1057 C C . CYS A 1 133 ? 14.426 14.594 -11.744 1.00 84.44 133 CYS A C 1
ATOM 1059 O O . CYS A 1 133 ? 13.890 14.585 -12.849 1.00 84.44 133 CYS A O 1
ATOM 1061 N N . GLY A 1 134 ? 15.166 15.613 -11.304 1.00 75.81 134 GLY A N 1
ATOM 1062 C CA . GLY A 1 134 ? 15.491 16.827 -12.059 1.00 75.81 134 GLY A CA 1
ATOM 1063 C C . GLY A 1 134 ? 14.370 17.855 -12.181 1.00 75.81 134 GLY A C 1
ATOM 1064 O O . GLY A 1 134 ? 14.558 18.905 -12.804 1.00 75.81 134 GLY A O 1
ATOM 1065 N N . MET A 1 135 ? 13.208 17.604 -11.574 1.00 74.88 135 MET A N 1
ATOM 1066 C CA . MET A 1 135 ? 12.111 18.560 -11.597 1.00 74.88 135 MET A CA 1
ATOM 1067 C C . MET A 1 135 ? 12.367 19.690 -10.606 1.00 74.88 135 MET A C 1
ATOM 1069 O O . MET A 1 135 ? 12.327 19.521 -9.388 1.00 74.88 135 MET A O 1
ATOM 1073 N N . THR A 1 136 ? 12.587 20.886 -11.142 1.00 66.88 136 THR A N 1
ATOM 1074 C CA . THR A 1 136 ? 12.745 22.092 -10.331 1.00 66.88 136 THR A CA 1
ATOM 1075 C C . THR A 1 136 ? 11.403 22.787 -10.138 1.00 66.88 136 THR A C 1
ATOM 1077 O O . THR A 1 136 ? 10.647 23.016 -11.082 1.00 66.88 136 THR A O 1
ATOM 1080 N N . SER A 1 137 ? 11.114 23.168 -8.892 1.00 60.53 137 SER A N 1
ATOM 1081 C CA . SER A 1 137 ? 10.062 24.140 -8.604 1.00 60.53 137 SER A CA 1
ATOM 1082 C C . SER A 1 137 ? 10.463 25.465 -9.251 1.00 60.53 137 SER A C 1
ATOM 1084 O O . SER A 1 137 ? 11.372 26.152 -8.778 1.00 60.53 137 SER A O 1
ATOM 1086 N N . PHE A 1 138 ? 9.841 25.818 -10.376 1.00 58.44 138 PHE A N 1
ATOM 1087 C CA . PHE A 1 138 ? 10.076 27.128 -10.967 1.00 58.44 138 PHE A CA 1
ATOM 1088 C C . PHE A 1 138 ? 9.459 28.185 -10.040 1.00 58.44 138 PHE A C 1
ATOM 1090 O O . PHE A 1 138 ? 8.267 28.078 -9.741 1.00 58.44 138 PHE A O 1
ATOM 1097 N N . PRO A 1 139 ? 10.199 29.246 -9.655 1.00 51.56 139 PRO A N 1
ATOM 1098 C CA . PRO A 1 139 ? 9.737 30.268 -8.705 1.00 51.56 139 PRO A CA 1
ATOM 1099 C C . PRO A 1 139 ? 8.410 30.954 -9.073 1.00 51.56 139 PRO A C 1
ATOM 1101 O O . PRO A 1 139 ? 7.786 31.577 -8.222 1.00 51.56 139 PRO A O 1
ATOM 1104 N N . ASN A 1 140 ? 7.978 30.836 -10.335 1.00 52.50 140 ASN A N 1
ATOM 1105 C CA . ASN A 1 140 ? 6.748 31.419 -10.873 1.00 52.50 140 ASN A CA 1
ATOM 1106 C C . ASN A 1 140 ? 5.769 30.376 -11.449 1.00 52.50 140 ASN A C 1
ATOM 1108 O O . ASN A 1 140 ? 4.782 30.760 -12.077 1.00 52.50 140 ASN A O 1
ATOM 1112 N N . SER A 1 141 ? 6.023 29.070 -11.283 1.00 54.22 141 SER A N 1
ATOM 1113 C CA . SER A 1 141 ? 5.029 28.052 -11.640 1.00 54.22 141 SER A CA 1
ATOM 1114 C C . SER A 1 141 ? 4.076 27.854 -10.469 1.00 54.22 141 SER A C 1
ATOM 1116 O O . SER A 1 141 ? 4.486 27.513 -9.365 1.00 54.22 141 SER A O 1
ATOM 1118 N N . ALA A 1 142 ? 2.787 28.077 -10.703 1.00 55.12 142 ALA A N 1
ATOM 1119 C CA . ALA A 1 142 ? 1.754 27.940 -9.681 1.00 55.12 142 ALA A CA 1
ATOM 1120 C C . ALA A 1 142 ? 1.400 26.473 -9.348 1.00 55.12 142 ALA A C 1
ATOM 1122 O O . ALA A 1 142 ? 0.401 26.241 -8.673 1.00 55.12 142 ALA A O 1
ATOM 1123 N N . TYR A 1 143 ? 2.143 25.486 -9.866 1.00 62.78 143 TYR A N 1
ATOM 1124 C CA . TYR A 1 143 ? 1.691 24.092 -9.908 1.00 62.78 143 TYR A CA 1
ATOM 1125 C C . TYR A 1 143 ? 2.844 23.073 -9.832 1.00 62.78 143 TYR A C 1
ATOM 1127 O O . TYR A 1 143 ? 2.918 22.146 -10.633 1.00 62.78 143 TYR A O 1
ATOM 1135 N N . PHE A 1 144 ? 3.769 23.248 -8.885 1.00 76.00 144 PHE A N 1
ATOM 1136 C CA . PHE A 1 144 ? 4.685 22.170 -8.503 1.00 76.00 144 PHE A CA 1
ATOM 1137 C C . PHE A 1 144 ? 4.109 21.434 -7.291 1.00 76.00 144 PHE A C 1
ATOM 1139 O O . PHE A 1 144 ? 4.041 22.001 -6.201 1.00 76.00 144 PHE A O 1
ATOM 1146 N N . ASP A 1 145 ? 3.681 20.191 -7.501 1.00 80.94 145 ASP A N 1
ATOM 1147 C CA . ASP A 1 145 ? 3.265 19.286 -6.431 1.00 80.94 145 ASP A CA 1
ATOM 1148 C C . ASP A 1 145 ? 4.417 18.310 -6.125 1.00 80.94 145 ASP A C 1
ATOM 1150 O O . ASP A 1 145 ? 4.649 17.386 -6.914 1.00 80.94 145 ASP A O 1
ATOM 1154 N N . PRO A 1 146 ? 5.158 18.501 -5.016 1.00 81.88 146 PRO A N 1
ATOM 1155 C CA . PRO A 1 146 ? 6.285 17.640 -4.662 1.00 81.88 146 PRO A CA 1
ATOM 1156 C C . PRO A 1 146 ? 5.870 16.191 -4.385 1.00 81.88 146 PRO A C 1
ATOM 1158 O O . PRO A 1 146 ? 6.712 15.303 -4.483 1.00 81.88 146 PRO A O 1
ATOM 1161 N N . ASP A 1 147 ? 4.595 15.934 -4.084 1.00 85.31 147 ASP A N 1
ATOM 1162 C CA . ASP A 1 147 ? 4.092 14.604 -3.733 1.00 85.31 147 ASP A CA 1
ATOM 1163 C C . ASP A 1 147 ? 3.495 13.867 -4.942 1.00 85.31 147 ASP A C 1
ATOM 1165 O O . ASP A 1 147 ? 3.141 12.686 -4.855 1.00 85.31 147 ASP A O 1
ATOM 1169 N N . ASN A 1 148 ? 3.372 14.553 -6.082 1.00 86.94 148 ASN A N 1
ATOM 1170 C CA . ASN A 1 148 ? 2.723 14.028 -7.280 1.00 86.94 148 ASN A CA 1
ATOM 1171 C C . ASN A 1 148 ? 3.412 14.464 -8.581 1.00 86.94 148 ASN A C 1
ATOM 1173 O O . ASN A 1 148 ? 2.770 14.790 -9.581 1.00 86.94 148 ASN A O 1
ATOM 1177 N N . THR A 1 149 ? 4.742 14.476 -8.575 1.00 87.69 149 THR A N 1
ATOM 1178 C CA . THR A 1 149 ? 5.516 14.722 -9.795 1.00 87.69 149 THR A CA 1
ATOM 1179 C C . THR A 1 149 ? 5.345 13.578 -10.812 1.00 87.69 149 THR A C 1
ATOM 1181 O O . THR A 1 149 ? 5.051 12.445 -10.423 1.00 87.69 149 THR A O 1
ATOM 1184 N N . PRO A 1 150 ? 5.591 13.812 -12.113 1.00 86.81 150 PRO A N 1
ATOM 1185 C CA . PRO A 1 150 ? 5.740 12.770 -13.131 1.00 86.81 150 PRO A CA 1
ATOM 1186 C C . PRO A 1 150 ? 6.507 11.515 -12.686 1.00 86.81 150 PRO A C 1
ATOM 1188 O O . PRO A 1 150 ? 6.078 10.395 -12.965 1.00 86.81 150 PRO A O 1
ATOM 1191 N N . GLY A 1 151 ? 7.608 11.682 -11.944 1.00 90.31 151 GLY A N 1
ATOM 1192 C CA . GLY A 1 151 ? 8.374 10.559 -11.399 1.00 90.31 151 GLY A CA 1
ATOM 1193 C C . GLY A 1 151 ? 7.587 9.729 -10.380 1.00 90.31 151 GLY A C 1
ATOM 1194 O O . GLY A 1 151 ? 7.671 8.501 -10.403 1.00 90.31 151 GLY A O 1
ATOM 1195 N N . HIS A 1 152 ? 6.774 10.369 -9.533 1.00 92.25 152 HIS A N 1
ATOM 1196 C CA . HIS A 1 152 ? 5.875 9.672 -8.610 1.00 92.25 152 HIS A CA 1
ATOM 1197 C C . HIS A 1 152 ? 4.785 8.905 -9.356 1.00 92.25 152 HIS A C 1
ATOM 1199 O O . HIS A 1 152 ? 4.526 7.753 -9.017 1.00 92.25 152 HIS A O 1
ATOM 1205 N N . VAL A 1 153 ? 4.188 9.510 -10.387 1.00 91.56 153 VAL A N 1
ATOM 1206 C CA . VAL A 1 153 ? 3.152 8.871 -11.214 1.00 91.56 153 VAL A CA 1
ATOM 1207 C C . VAL A 1 153 ? 3.711 7.628 -11.913 1.00 91.56 153 VAL A C 1
ATOM 1209 O O . VAL A 1 153 ? 3.116 6.551 -11.835 1.00 91.56 153 VAL A O 1
ATOM 1212 N N . LEU A 1 154 ? 4.900 7.731 -12.515 1.00 93.12 154 LEU A N 1
ATOM 1213 C CA . LEU A 1 154 ? 5.546 6.585 -13.155 1.00 93.12 154 LEU A CA 1
ATOM 1214 C C . LEU A 1 154 ? 5.924 5.498 -12.137 1.00 93.12 154 LEU A C 1
ATOM 1216 O O . LEU A 1 154 ? 5.766 4.308 -12.412 1.00 93.12 154 LEU A O 1
ATOM 1220 N N . MET A 1 155 ? 6.388 5.885 -10.944 1.00 95.44 155 MET A N 1
ATOM 1221 C CA . MET A 1 155 ? 6.701 4.936 -9.873 1.00 95.44 155 MET A CA 1
ATOM 1222 C C . MET A 1 155 ? 5.439 4.218 -9.382 1.00 95.44 155 MET A C 1
ATOM 1224 O O . MET A 1 155 ? 5.455 2.998 -9.215 1.00 95.44 155 MET A O 1
ATOM 1228 N N . ALA A 1 156 ? 4.337 4.947 -9.192 1.00 95.62 156 ALA A N 1
ATOM 1229 C CA . ALA A 1 156 ? 3.048 4.387 -8.806 1.00 95.62 156 ALA A CA 1
ATOM 1230 C C . ALA A 1 156 ? 2.546 3.372 -9.842 1.00 95.62 156 ALA A C 1
ATOM 1232 O O . ALA A 1 156 ? 2.162 2.265 -9.455 1.00 95.62 156 ALA A O 1
ATOM 1233 N N . ARG A 1 157 ? 2.644 3.697 -11.139 1.00 95.19 157 ARG A N 1
ATOM 1234 C CA . ARG A 1 157 ? 2.305 2.798 -12.255 1.00 95.19 157 ARG A CA 1
ATOM 1235 C C . ARG A 1 157 ? 3.191 1.554 -12.292 1.00 95.19 157 ARG A C 1
ATOM 1237 O O . ARG A 1 157 ? 2.685 0.438 -12.392 1.00 95.19 157 ARG A O 1
ATOM 1244 N N . ALA A 1 158 ? 4.504 1.706 -12.124 1.00 95.56 158 ALA A N 1
ATOM 1245 C CA . ALA A 1 158 ? 5.421 0.568 -12.065 1.00 95.56 158 ALA A CA 1
ATOM 1246 C C . ALA A 1 158 ? 5.062 -0.400 -10.920 1.00 95.56 158 ALA A C 1
ATOM 1248 O O . ALA A 1 158 ? 5.042 -1.620 -11.103 1.00 95.56 158 ALA A O 1
ATOM 1249 N N . LEU A 1 159 ? 4.718 0.137 -9.745 1.00 96.69 159 LEU A N 1
ATOM 1250 C CA . LEU A 1 159 ? 4.263 -0.652 -8.598 1.00 96.69 159 LEU A CA 1
ATOM 1251 C C . LEU A 1 159 ? 2.876 -1.278 -8.829 1.00 96.69 159 LEU A C 1
ATOM 1253 O O . LEU A 1 159 ? 2.653 -2.421 -8.433 1.00 96.69 159 LEU A O 1
ATOM 1257 N N . ALA A 1 160 ? 1.954 -0.584 -9.498 1.00 95.94 160 ALA A N 1
ATOM 1258 C CA . ALA A 1 160 ? 0.649 -1.133 -9.865 1.00 95.94 160 ALA A CA 1
ATOM 1259 C C . ALA A 1 160 ? 0.790 -2.342 -10.805 1.00 95.94 160 ALA A C 1
ATOM 1261 O O . ALA A 1 160 ? 0.198 -3.394 -10.549 1.00 95.94 160 ALA A O 1
ATOM 1262 N N . LEU A 1 161 ? 1.657 -2.249 -11.818 1.00 95.00 161 LEU A N 1
ATOM 1263 C CA . LEU A 1 161 ? 1.979 -3.360 -12.717 1.00 95.00 161 LEU A CA 1
ATOM 1264 C C . LEU A 1 161 ? 2.597 -4.548 -11.964 1.00 95.00 161 LEU A C 1
ATOM 1266 O O . LEU A 1 161 ? 2.178 -5.689 -12.173 1.00 95.00 161 LEU A O 1
ATOM 1270 N N . LEU A 1 162 ? 3.537 -4.302 -11.041 1.00 94.62 162 LEU A N 1
ATOM 1271 C CA . LEU A 1 162 ? 4.105 -5.348 -10.176 1.00 94.62 162 LEU A CA 1
ATOM 1272 C C . LEU A 1 162 ? 3.026 -6.044 -9.342 1.00 94.62 162 LEU A C 1
ATOM 1274 O O . LEU A 1 162 ? 2.964 -7.274 -9.288 1.00 94.62 162 LEU A O 1
ATOM 1278 N N . LYS A 1 163 ? 2.140 -5.261 -8.726 1.00 93.38 163 LYS A N 1
ATOM 1279 C CA . LYS A 1 163 ? 1.013 -5.767 -7.945 1.00 93.38 163 LYS A CA 1
ATOM 1280 C C . LYS A 1 163 ? 0.058 -6.622 -8.785 1.00 93.38 163 LYS A C 1
ATOM 1282 O O . LYS A 1 163 ? -0.416 -7.667 -8.322 1.00 93.38 163 LYS A O 1
ATOM 1287 N N . MET A 1 164 ? -0.269 -6.187 -10.000 1.00 93.25 164 MET A N 1
ATOM 1288 C CA . MET A 1 164 ? -1.151 -6.937 -10.896 1.00 93.25 164 MET A CA 1
ATOM 1289 C C . MET A 1 164 ? -0.499 -8.240 -11.360 1.00 93.25 164 MET A C 1
ATOM 1291 O O . MET A 1 164 ? -1.145 -9.287 -11.313 1.00 93.25 164 MET A O 1
ATOM 1295 N N . ALA A 1 165 ? 0.785 -8.206 -11.725 1.00 91.06 165 ALA A N 1
ATOM 1296 C CA . ALA A 1 165 ? 1.549 -9.401 -12.080 1.00 91.06 165 ALA A CA 1
ATOM 1297 C C . ALA A 1 165 ? 1.541 -10.427 -10.935 1.00 91.06 165 ALA A C 1
ATOM 1299 O O . ALA A 1 165 ? 1.200 -11.590 -11.143 1.00 91.06 165 ALA A O 1
ATOM 1300 N N . ALA A 1 166 ? 1.786 -9.967 -9.708 1.00 87.81 166 ALA A N 1
ATOM 1301 C CA . ALA A 1 166 ? 1.730 -10.788 -8.501 1.00 87.81 166 ALA A CA 1
ATOM 1302 C C . ALA A 1 166 ? 0.363 -11.414 -8.222 1.00 87.81 166 ALA A C 1
ATOM 1304 O O . ALA A 1 166 ? 0.266 -12.478 -7.620 1.00 87.81 166 ALA A O 1
ATOM 1305 N N . SER A 1 167 ? -0.710 -10.730 -8.620 1.00 88.19 167 SER A N 1
ATOM 1306 C CA . SER A 1 167 ? -2.073 -11.245 -8.474 1.00 88.19 167 SER A CA 1
ATOM 1307 C C . SER A 1 167 ? -2.363 -12.387 -9.446 1.00 88.19 167 SER A C 1
ATOM 1309 O O . SER A 1 167 ? -3.230 -13.207 -9.162 1.00 88.19 167 SER A O 1
ATOM 1311 N N . LYS A 1 168 ? -1.655 -12.441 -10.582 1.00 87.06 168 LYS A N 1
ATOM 1312 C CA . LYS A 1 168 ? -1.758 -13.540 -11.549 1.00 87.06 168 LYS A CA 1
ATOM 1313 C C . LYS A 1 168 ? -0.873 -14.721 -11.171 1.00 87.06 168 LYS A C 1
ATOM 1315 O O . LYS A 1 168 ? -1.310 -15.860 -11.288 1.00 87.06 168 LYS A O 1
ATOM 1320 N N . ASP A 1 169 ? 0.346 -14.443 -10.726 1.00 85.94 169 ASP A N 1
ATOM 1321 C CA . ASP A 1 169 ? 1.299 -15.457 -10.290 1.00 85.94 169 ASP A CA 1
ATOM 1322 C C . ASP A 1 169 ? 2.200 -14.891 -9.185 1.00 85.94 169 ASP A C 1
ATOM 1324 O O . ASP A 1 169 ? 3.095 -14.078 -9.426 1.00 85.94 169 ASP A O 1
ATOM 1328 N N . ALA A 1 170 ? 1.960 -15.339 -7.952 1.00 80.25 170 ALA A N 1
ATOM 1329 C CA . ALA A 1 170 ? 2.707 -14.896 -6.779 1.00 80.25 170 ALA A CA 1
ATOM 1330 C C . ALA A 1 170 ? 4.182 -15.339 -6.807 1.00 80.25 170 ALA A C 1
ATOM 1332 O O . ALA A 1 170 ? 5.020 -14.699 -6.171 1.00 80.25 170 ALA A O 1
ATOM 1333 N N . SER A 1 171 ? 4.528 -16.394 -7.560 1.00 81.94 171 SER A N 1
ATOM 1334 C CA . SER A 1 171 ? 5.916 -16.864 -7.667 1.00 81.94 171 SER A CA 1
ATOM 1335 C C . SER A 1 171 ? 6.828 -15.827 -8.330 1.00 81.94 171 SER A C 1
ATOM 1337 O O . SER A 1 171 ? 8.013 -15.751 -8.009 1.00 81.94 171 SER A O 1
ATOM 1339 N N . LEU A 1 172 ? 6.261 -14.948 -9.163 1.00 84.50 172 LEU A N 1
ATOM 1340 C CA . LEU A 1 172 ? 6.985 -13.862 -9.824 1.00 84.50 172 LEU A CA 1
ATOM 1341 C C . LEU A 1 172 ? 7.560 -12.838 -8.842 1.00 84.50 172 LEU A C 1
ATOM 1343 O O . LEU A 1 172 ? 8.536 -12.165 -9.168 1.00 84.50 172 LEU A O 1
ATOM 1347 N N . LEU A 1 173 ? 6.981 -12.722 -7.643 1.00 77.12 173 LEU A N 1
ATOM 1348 C CA . LEU A 1 173 ? 7.482 -11.814 -6.617 1.00 77.12 173 LEU A CA 1
ATOM 1349 C C . LEU A 1 173 ? 8.587 -12.422 -5.744 1.00 77.12 173 LEU A C 1
ATOM 1351 O O . LEU A 1 173 ? 9.266 -11.677 -5.044 1.00 77.12 173 LEU A O 1
ATOM 1355 N N . GLN A 1 174 ? 8.815 -13.739 -5.778 1.00 73.50 174 GLN A N 1
ATOM 1356 C CA . GLN A 1 174 ? 9.793 -14.393 -4.890 1.00 73.50 174 GLN A CA 1
ATOM 1357 C C . GLN A 1 174 ? 11.235 -13.921 -5.124 1.00 73.50 174 GLN A C 1
ATOM 1359 O O . GLN A 1 174 ? 12.066 -14.005 -4.224 1.00 73.50 174 GLN A O 1
ATOM 1364 N N . ALA A 1 175 ? 11.533 -13.416 -6.323 1.00 70.81 175 ALA A N 1
ATOM 1365 C CA . ALA A 1 175 ? 12.839 -12.863 -6.674 1.00 70.81 175 ALA A CA 1
ATOM 1366 C C . ALA A 1 175 ? 13.014 -11.387 -6.265 1.00 70.81 175 ALA A C 1
ATOM 1368 O O . ALA A 1 175 ? 14.076 -10.812 -6.508 1.00 70.81 175 ALA A O 1
ATOM 1369 N N . ILE A 1 176 ? 11.987 -10.757 -5.687 1.00 80.06 176 ILE A N 1
ATOM 1370 C CA . ILE A 1 176 ? 11.991 -9.325 -5.402 1.00 80.06 176 ILE A CA 1
ATOM 1371 C C . ILE A 1 176 ? 12.508 -9.034 -3.992 1.00 80.06 176 ILE A C 1
ATOM 1373 O O . ILE A 1 176 ? 12.134 -9.669 -3.008 1.00 80.06 176 ILE A O 1
ATOM 1377 N N . GLU A 1 177 ? 13.351 -8.007 -3.891 1.00 83.75 177 GLU A N 1
ATOM 1378 C CA . GLU A 1 177 ? 13.897 -7.520 -2.628 1.00 83.75 177 GLU A CA 1
ATOM 1379 C C . GLU A 1 177 ? 12.831 -6.768 -1.815 1.00 83.75 177 GLU A C 1
ATOM 1381 O O . GLU A 1 177 ? 12.543 -5.597 -2.065 1.00 83.75 177 GLU A O 1
ATOM 1386 N N . GLN A 1 178 ? 12.275 -7.427 -0.794 1.00 88.69 178 GLN A N 1
ATOM 1387 C CA . GLN A 1 178 ? 11.235 -6.859 0.079 1.00 88.69 178 GLN A CA 1
ATOM 1388 C C . GLN A 1 178 ? 11.632 -5.531 0.755 1.00 88.69 178 GLN A C 1
ATOM 1390 O O . GLN A 1 178 ? 10.773 -4.693 1.029 1.00 88.69 178 GLN A O 1
ATOM 1395 N N . GLU A 1 179 ? 12.928 -5.319 1.013 1.00 91.44 179 GLU A N 1
ATOM 1396 C CA . GLU A 1 179 ? 13.438 -4.116 1.684 1.00 91.44 179 GLU A CA 1
ATOM 1397 C C . GLU A 1 179 ? 13.119 -2.835 0.912 1.00 91.44 179 GLU A C 1
ATOM 1399 O O . GLU A 1 179 ? 12.822 -1.806 1.520 1.00 91.44 179 GLU A O 1
ATOM 1404 N N . GLN A 1 180 ? 13.102 -2.910 -0.421 1.00 91.38 180 GLN A N 1
ATOM 1405 C CA . GLN A 1 180 ? 12.780 -1.764 -1.267 1.00 91.38 180 GLN A CA 1
ATOM 1406 C C . GLN A 1 180 ? 11.330 -1.314 -1.040 1.00 91.38 180 GLN A C 1
ATOM 1408 O O . GLN A 1 180 ? 11.069 -0.128 -0.840 1.00 91.38 180 GLN A O 1
ATOM 1413 N N . PHE A 1 181 ? 10.381 -2.246 -0.933 1.00 94.31 181 PHE A N 1
ATOM 1414 C CA . PHE A 1 181 ? 8.985 -1.886 -0.672 1.00 94.31 181 PHE A CA 1
ATOM 1415 C C . PHE A 1 181 ? 8.776 -1.295 0.718 1.00 94.31 181 PHE A C 1
ATOM 1417 O O . PHE A 1 181 ? 7.966 -0.382 0.866 1.00 94.31 181 PHE A O 1
ATOM 1424 N N . PHE A 1 182 ? 9.531 -1.745 1.726 1.00 95.25 182 PHE A N 1
ATOM 1425 C CA . PHE A 1 182 ? 9.500 -1.106 3.041 1.00 95.25 182 PHE A CA 1
ATOM 1426 C C . PHE A 1 182 ? 9.977 0.349 2.988 1.00 95.25 182 PHE A C 1
ATOM 1428 O O . PHE A 1 182 ? 9.363 1.190 3.645 1.00 95.25 182 PHE A O 1
ATOM 1435 N N . SER A 1 183 ? 11.004 0.671 2.189 1.00 93.88 183 SER A N 1
ATOM 1436 C CA . SER A 1 183 ? 11.402 2.074 1.981 1.00 93.88 183 SER A CA 1
ATOM 1437 C C . SER A 1 183 ? 10.325 2.899 1.272 1.00 93.88 183 SER A C 1
ATOM 1439 O O . SER A 1 183 ? 10.118 4.061 1.605 1.00 93.88 183 SER A O 1
ATOM 1441 N N . TYR A 1 184 ? 9.545 2.305 0.369 1.00 95.12 184 TYR A N 1
ATOM 1442 C CA . TYR A 1 184 ? 8.494 3.040 -0.344 1.00 95.12 184 TYR A CA 1
ATOM 1443 C C . TYR A 1 184 ? 7.289 3.389 0.539 1.00 95.12 184 TYR A C 1
ATOM 1445 O O . TYR A 1 184 ? 6.543 4.315 0.221 1.00 95.12 184 TYR A O 1
ATOM 1453 N N . LEU A 1 185 ? 7.119 2.727 1.692 1.00 95.12 185 LEU A N 1
ATOM 1454 C CA . LEU A 1 185 ? 6.081 3.084 2.668 1.00 95.12 185 LEU A CA 1
ATOM 1455 C C . LEU A 1 185 ? 6.299 4.465 3.312 1.00 95.12 185 LEU A C 1
ATOM 1457 O O . LEU A 1 185 ? 5.368 4.985 3.925 1.00 95.12 185 LEU A O 1
ATOM 1461 N N . SER A 1 186 ? 7.491 5.064 3.199 1.00 91.81 186 SER A N 1
ATOM 1462 C CA . SER A 1 186 ? 7.745 6.452 3.618 1.00 91.81 186 SER A CA 1
ATOM 1463 C C . SER A 1 186 ? 7.590 7.487 2.502 1.00 91.81 186 SER A C 1
ATOM 1465 O O . SER A 1 186 ? 7.760 8.672 2.776 1.00 91.81 186 SER A O 1
ATOM 1467 N N . SER A 1 187 ? 7.243 7.081 1.274 1.00 91.81 187 SER A N 1
ATOM 1468 C CA . SER A 1 187 ? 6.935 8.026 0.193 1.00 91.81 187 SER A CA 1
ATOM 1469 C C . SER A 1 187 ? 5.793 8.960 0.601 1.00 91.81 187 SER A C 1
ATOM 1471 O O . SER A 1 187 ? 4.882 8.556 1.331 1.00 91.81 187 SER A O 1
ATOM 1473 N N . THR A 1 188 ? 5.815 10.209 0.142 1.00 88.12 188 THR A N 1
ATOM 1474 C CA . THR A 1 188 ? 4.707 11.148 0.353 1.00 88.12 188 THR A CA 1
ATOM 1475 C C . THR A 1 188 ? 3.510 10.823 -0.544 1.00 88.12 188 THR A C 1
ATOM 1477 O O . THR A 1 188 ? 2.362 10.995 -0.119 1.00 88.12 188 THR A O 1
ATOM 1480 N N . ASN A 1 189 ? 3.763 10.229 -1.714 1.00 91.94 189 ASN A N 1
ATOM 1481 C CA . ASN A 1 189 ? 2.744 9.809 -2.664 1.00 91.94 189 ASN A CA 1
ATOM 1482 C C . ASN A 1 189 ? 1.901 8.631 -2.131 1.00 91.94 189 ASN A C 1
ATOM 1484 O O . ASN A 1 189 ? 2.408 7.573 -1.741 1.00 91.94 189 ASN A O 1
ATOM 1488 N N . ALA A 1 190 ? 0.578 8.806 -2.115 1.00 91.19 190 ALA A N 1
ATOM 1489 C CA . ALA A 1 190 ? -0.348 7.829 -1.544 1.00 91.19 190 ALA A CA 1
ATOM 1490 C C . ALA A 1 190 ? -0.450 6.526 -2.360 1.00 91.19 190 ALA A C 1
ATOM 1492 O O . ALA A 1 190 ? -0.602 5.449 -1.773 1.00 91.19 190 ALA A O 1
ATOM 1493 N N . GLU A 1 191 ? -0.349 6.602 -3.687 1.00 93.31 191 GLU A N 1
ATOM 1494 C CA . GLU A 1 191 ? -0.413 5.433 -4.570 1.00 93.31 191 GLU A CA 1
ATOM 1495 C C . GLU A 1 191 ? 0.853 4.586 -4.454 1.00 93.31 191 GLU A C 1
ATOM 1497 O O . GLU A 1 191 ? 0.766 3.368 -4.311 1.00 93.31 191 GLU A O 1
ATOM 1502 N N . VAL A 1 192 ? 2.026 5.226 -4.385 1.00 95.44 192 VAL A N 1
ATOM 1503 C CA . VAL A 1 192 ? 3.298 4.540 -4.107 1.00 95.44 192 VAL A CA 1
ATOM 1504 C C . VAL A 1 192 ? 3.216 3.768 -2.788 1.00 95.44 192 VAL A C 1
ATOM 1506 O O . VAL A 1 192 ? 3.514 2.571 -2.761 1.00 95.44 192 VAL A O 1
ATOM 1509 N N . ARG A 1 193 ? 2.755 4.403 -1.699 1.00 94.50 193 ARG A N 1
ATOM 1510 C CA . ARG A 1 193 ? 2.620 3.730 -0.394 1.00 94.50 193 ARG A CA 1
ATOM 1511 C C . ARG A 1 193 ? 1.627 2.565 -0.423 1.00 94.50 193 ARG A C 1
ATOM 1513 O O . ARG A 1 193 ? 1.936 1.495 0.098 1.00 94.50 193 ARG A O 1
ATOM 1520 N N . SER A 1 194 ? 0.442 2.766 -0.999 1.00 94.50 194 SER A N 1
ATOM 1521 C CA . SER A 1 194 ? -0.614 1.740 -1.029 1.00 94.50 194 SER A CA 1
ATOM 1522 C C . SER A 1 194 ? -0.237 0.549 -1.911 1.00 94.50 194 SER A C 1
ATOM 1524 O O . SER A 1 194 ? -0.304 -0.586 -1.443 1.00 94.50 194 SER A O 1
ATOM 1526 N N . ASN A 1 195 ? 0.270 0.785 -3.127 1.00 96.00 195 ASN A N 1
ATOM 1527 C CA . ASN A 1 195 ? 0.747 -0.289 -4.000 1.00 96.00 195 ASN A CA 1
ATOM 1528 C C . ASN A 1 195 ? 1.908 -1.065 -3.363 1.00 96.00 195 ASN A C 1
ATOM 1530 O O . ASN A 1 195 ? 1.920 -2.293 -3.417 1.00 96.00 195 ASN A O 1
ATOM 1534 N N . SER A 1 196 ? 2.841 -0.379 -2.695 1.00 96.25 196 SER A N 1
ATOM 1535 C CA . SER A 1 196 ? 3.946 -1.039 -1.983 1.00 96.25 196 SER A CA 1
ATOM 1536 C C . SER A 1 196 ? 3.451 -1.923 -0.835 1.00 96.25 196 SER A C 1
ATOM 1538 O O . SER A 1 196 ? 3.926 -3.047 -0.677 1.00 96.25 196 SER A O 1
ATOM 1540 N N . LEU A 1 197 ? 2.465 -1.458 -0.060 1.00 96.81 197 LEU A N 1
ATOM 1541 C CA . LEU A 1 197 ? 1.858 -2.251 1.010 1.00 96.81 197 LEU A CA 1
ATOM 1542 C C . LEU A 1 197 ? 1.128 -3.485 0.466 1.00 96.81 197 LEU A C 1
ATOM 1544 O O . LEU A 1 197 ? 1.279 -4.575 1.010 1.00 96.81 197 LEU A O 1
ATOM 1548 N N . GLU A 1 198 ? 0.371 -3.342 -0.622 1.00 95.38 198 GLU A N 1
ATOM 1549 C CA . GLU A 1 198 ? -0.326 -4.466 -1.257 1.00 95.38 198 GLU A CA 1
ATOM 1550 C C . GLU A 1 198 ? 0.653 -5.506 -1.830 1.00 95.38 198 GLU A C 1
ATOM 1552 O O . GLU A 1 198 ? 0.389 -6.706 -1.751 1.00 95.38 198 GLU A O 1
ATOM 1557 N N . ILE A 1 199 ? 1.812 -5.081 -2.349 1.00 94.56 199 ILE A N 1
ATOM 1558 C CA . ILE A 1 199 ? 2.882 -6.002 -2.760 1.00 94.56 199 ILE A CA 1
ATOM 1559 C C . ILE A 1 199 ? 3.467 -6.737 -1.546 1.00 94.56 199 ILE A C 1
ATOM 1561 O O . ILE A 1 199 ? 3.632 -7.956 -1.603 1.00 94.56 199 ILE A O 1
ATOM 1565 N N . LEU A 1 200 ? 3.739 -6.037 -0.438 1.00 94.62 200 LEU A N 1
ATOM 1566 C CA . LEU A 1 200 ? 4.227 -6.658 0.802 1.00 94.62 200 LEU A CA 1
ATOM 1567 C C . LEU A 1 200 ? 3.244 -7.703 1.347 1.00 94.62 200 LEU A C 1
ATOM 1569 O O . LEU A 1 200 ? 3.672 -8.776 1.767 1.00 94.62 200 LEU A O 1
ATOM 1573 N N . VAL A 1 201 ? 1.935 -7.441 1.277 1.00 93.50 201 VAL A N 1
ATOM 1574 C CA . VAL A 1 201 ? 0.899 -8.420 1.647 1.00 93.50 201 VAL A CA 1
ATOM 1575 C C . VAL A 1 201 ? 0.986 -9.684 0.782 1.00 93.50 201 VAL A C 1
ATOM 1577 O O . VAL A 1 201 ? 0.962 -10.794 1.311 1.00 93.50 201 VAL A O 1
ATOM 1580 N N . LYS A 1 202 ? 1.166 -9.546 -0.536 1.00 91.31 202 LYS A N 1
ATOM 1581 C CA . LYS A 1 202 ? 1.320 -10.698 -1.446 1.00 91.31 202 LYS A CA 1
ATOM 1582 C C . LYS A 1 202 ? 2.621 -11.471 -1.214 1.00 91.31 202 LYS A C 1
ATOM 1584 O O . LYS A 1 202 ? 2.645 -12.702 -1.281 1.00 91.31 202 LYS A O 1
ATOM 1589 N N . LEU A 1 203 ? 3.712 -10.764 -0.918 1.00 89.75 203 LEU A N 1
ATOM 1590 C CA . LEU A 1 203 ? 4.980 -11.381 -0.521 1.00 89.75 203 LEU A CA 1
ATOM 1591 C C . LEU A 1 203 ? 4.829 -12.167 0.782 1.00 89.75 203 LEU A C 1
ATOM 1593 O O . LEU A 1 203 ? 5.339 -13.277 0.894 1.00 89.75 203 LEU A O 1
ATOM 1597 N N . GLN A 1 204 ? 4.086 -11.632 1.749 1.00 89.94 204 GLN A N 1
ATOM 1598 C CA . GLN A 1 204 ? 3.797 -12.315 3.005 1.00 89.94 204 GLN A CA 1
ATOM 1599 C C . GLN A 1 204 ? 3.081 -13.657 2.796 1.00 89.94 204 GLN A C 1
ATOM 1601 O O . GLN A 1 204 ? 3.385 -14.616 3.501 1.00 89.94 204 GLN A O 1
ATOM 1606 N N . GLU A 1 205 ? 2.137 -13.737 1.857 1.00 86.12 205 GLU A N 1
ATOM 1607 C CA . GLU A 1 205 ? 1.378 -14.966 1.574 1.00 86.12 205 GLU A CA 1
ATOM 1608 C C . GLU A 1 205 ? 2.239 -16.073 0.948 1.00 86.12 205 GLU A C 1
ATOM 1610 O O . GLU A 1 205 ? 1.942 -17.256 1.109 1.00 86.12 205 GLU A O 1
ATOM 1615 N N . SER A 1 206 ? 3.308 -15.695 0.245 1.00 82.00 206 SER A N 1
ATOM 1616 C CA . SER A 1 206 ? 4.154 -16.606 -0.537 1.00 82.00 206 SER A CA 1
ATOM 1617 C C . SER A 1 206 ? 5.541 -16.860 0.069 1.00 82.00 206 SER A C 1
ATOM 1619 O O . SER A 1 206 ? 6.259 -17.737 -0.412 1.00 82.00 206 SER A O 1
ATOM 1621 N N . SER A 1 207 ? 5.922 -16.128 1.122 1.00 81.94 207 SER A N 1
ATOM 1622 C CA . SER A 1 207 ? 7.251 -16.173 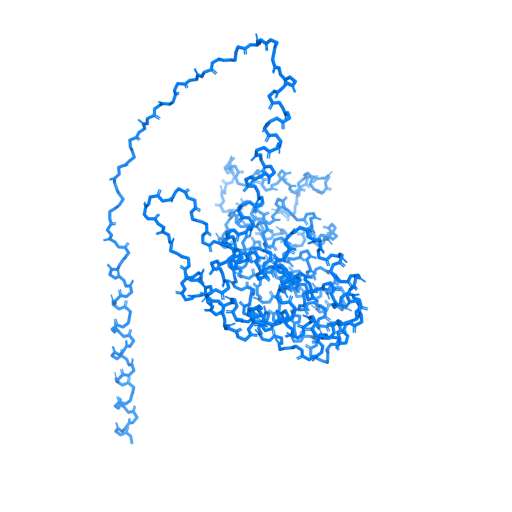1.744 1.00 81.94 207 SER A CA 1
ATOM 1623 C C . SER A 1 207 ? 7.271 -16.961 3.054 1.00 81.94 207 SER A C 1
ATOM 1625 O O . SER A 1 207 ? 6.385 -16.832 3.901 1.00 81.94 207 SER A O 1
ATOM 1627 N N . SER A 1 208 ? 8.362 -17.696 3.295 1.00 82.75 208 SER A N 1
ATOM 1628 C CA . SER A 1 208 ? 8.646 -18.313 4.599 1.00 82.75 208 SER A CA 1
ATOM 1629 C C . SER A 1 208 ? 8.796 -17.287 5.730 1.00 82.75 208 SER A C 1
ATOM 1631 O O . SER A 1 208 ? 8.597 -17.629 6.893 1.00 82.75 208 SER A O 1
ATOM 1633 N N . SER A 1 209 ? 9.112 -16.031 5.397 1.00 85.94 209 SER A N 1
ATOM 1634 C CA . SER A 1 209 ? 9.223 -14.911 6.341 1.00 85.94 209 SER A CA 1
ATOM 1635 C C . SER A 1 209 ? 7.931 -14.088 6.446 1.00 85.94 209 SER A C 1
ATOM 1637 O O . SER A 1 209 ? 7.957 -12.949 6.905 1.00 85.94 209 SER A O 1
ATOM 1639 N N . GLY A 1 210 ? 6.779 -14.638 6.042 1.00 88.50 210 GLY A N 1
ATOM 1640 C CA . GLY A 1 210 ? 5.514 -13.899 5.994 1.00 88.50 210 GLY A CA 1
ATOM 1641 C C . GLY A 1 210 ? 5.086 -13.246 7.316 1.00 88.50 210 GLY A C 1
ATOM 1642 O O . GLY A 1 210 ? 4.548 -12.142 7.300 1.00 88.50 210 GLY A O 1
ATOM 1643 N N . ASN A 1 211 ? 5.373 -13.870 8.466 1.00 91.38 211 ASN A N 1
ATOM 1644 C CA . ASN A 1 211 ? 5.135 -13.259 9.785 1.00 91.38 211 ASN A CA 1
ATOM 1645 C C . ASN A 1 211 ? 5.973 -11.990 9.999 1.00 91.38 211 ASN A C 1
ATOM 1647 O O . ASN A 1 211 ? 5.444 -10.971 10.430 1.00 91.38 211 ASN A O 1
ATOM 1651 N N . GLU A 1 212 ? 7.259 -12.027 9.651 1.00 93.12 212 GLU A N 1
ATOM 1652 C CA . GLU A 1 212 ? 8.153 -10.875 9.793 1.00 93.12 212 GLU A CA 1
ATOM 1653 C C . GLU A 1 212 ? 7.710 -9.717 8.889 1.00 93.12 212 GLU A C 1
ATOM 1655 O O . GLU A 1 212 ? 7.678 -8.558 9.317 1.00 93.12 212 GLU A O 1
ATOM 1660 N N . ILE A 1 213 ? 7.314 -10.038 7.651 1.00 94.19 213 ILE A N 1
ATOM 1661 C CA . ILE A 1 213 ? 6.797 -9.059 6.690 1.00 94.19 213 ILE A CA 1
ATOM 1662 C C . ILE A 1 213 ? 5.537 -8.390 7.242 1.00 94.19 213 ILE A C 1
ATOM 1664 O O . ILE A 1 213 ? 5.437 -7.160 7.221 1.00 94.19 213 ILE A O 1
ATOM 1668 N N . TYR A 1 214 ? 4.603 -9.178 7.780 1.00 95.69 214 TYR A N 1
ATOM 1669 C CA . TYR A 1 214 ? 3.393 -8.665 8.415 1.00 95.69 214 TYR A CA 1
ATOM 1670 C C . TYR A 1 214 ? 3.710 -7.715 9.575 1.00 95.69 214 TYR A C 1
ATOM 1672 O O . TYR A 1 214 ? 3.246 -6.575 9.592 1.00 95.69 214 TYR A O 1
ATOM 1680 N N . GLU A 1 215 ? 4.539 -8.152 10.526 1.00 95.19 215 GLU A N 1
ATOM 1681 C CA . GLU A 1 215 ? 4.885 -7.366 11.712 1.00 95.19 215 GLU A CA 1
ATOM 1682 C C . GLU A 1 215 ? 5.569 -6.040 11.350 1.00 95.19 215 GLU A C 1
ATOM 1684 O O . GLU A 1 215 ? 5.256 -4.991 11.924 1.00 95.19 215 GLU A O 1
ATOM 1689 N N . ARG A 1 216 ? 6.505 -6.053 10.390 1.00 95.69 216 ARG A N 1
ATOM 1690 C CA . ARG A 1 216 ? 7.148 -4.825 9.892 1.00 95.69 216 ARG A CA 1
ATOM 1691 C C . ARG A 1 216 ? 6.171 -3.929 9.143 1.00 95.69 216 ARG A C 1
ATOM 1693 O O . ARG A 1 216 ? 6.230 -2.707 9.311 1.00 95.69 216 ARG A O 1
ATOM 1700 N N . SER A 1 217 ? 5.261 -4.511 8.365 1.00 96.75 217 SER A N 1
ATOM 1701 C CA . SER A 1 217 ? 4.222 -3.752 7.664 1.00 96.75 217 SER A CA 1
ATOM 1702 C C . SER A 1 217 ? 3.334 -3.040 8.679 1.00 96.75 217 SER A C 1
ATOM 1704 O O . SER A 1 217 ? 3.195 -1.823 8.608 1.00 96.75 217 SER A O 1
ATOM 1706 N N . LEU A 1 218 ? 2.859 -3.748 9.710 1.00 96.75 218 LEU A N 1
ATOM 1707 C CA . LEU A 1 218 ? 2.035 -3.184 10.779 1.00 96.75 218 LEU A CA 1
ATOM 1708 C C . LEU A 1 218 ? 2.747 -2.052 11.542 1.00 96.75 218 LEU A C 1
ATOM 1710 O O . LEU A 1 218 ? 2.139 -1.020 11.828 1.00 96.75 218 LEU A O 1
ATOM 1714 N N . LYS A 1 219 ? 4.051 -2.195 11.821 1.00 95.06 219 LYS A N 1
ATOM 1715 C CA . LYS A 1 219 ? 4.879 -1.150 12.463 1.00 95.06 219 LYS A CA 1
ATOM 1716 C C . LYS A 1 219 ? 5.026 0.120 11.613 1.00 95.06 219 LYS A C 1
ATOM 1718 O O . LYS A 1 219 ? 5.328 1.182 12.162 1.00 95.06 219 LYS A O 1
ATOM 1723 N N . SER A 1 220 ? 4.794 0.035 10.303 1.00 94.94 220 SER A N 1
ATOM 1724 C CA . SER A 1 220 ? 4.874 1.174 9.381 1.00 94.94 220 SER A CA 1
ATOM 1725 C C . SER A 1 220 ? 3.638 2.077 9.415 1.00 94.94 220 SER A C 1
ATOM 1727 O O . SER A 1 220 ? 3.676 3.148 8.817 1.00 94.94 220 SER A O 1
ATOM 1729 N N . ALA A 1 221 ? 2.586 1.730 10.173 1.00 92.31 221 ALA A N 1
ATOM 1730 C CA . ALA A 1 221 ? 1.365 2.536 10.323 1.00 92.31 221 ALA A CA 1
ATOM 1731 C C . ALA A 1 221 ? 1.633 4.012 10.681 1.00 92.31 221 ALA A C 1
ATOM 1733 O O . ALA A 1 221 ? 0.897 4.907 10.269 1.00 92.31 221 ALA A O 1
ATOM 1734 N N . LYS A 1 222 ? 2.716 4.276 11.425 1.00 88.44 222 LYS A N 1
ATOM 1735 C CA . LYS A 1 222 ? 3.151 5.624 11.828 1.00 88.44 222 LYS A CA 1
ATOM 1736 C C . LYS A 1 222 ? 3.540 6.537 10.656 1.00 88.44 222 LYS A C 1
ATOM 1738 O O . LYS A 1 222 ? 3.520 7.750 10.821 1.00 88.44 222 LYS A O 1
ATOM 1743 N N . ASN A 1 223 ? 3.886 5.969 9.500 1.00 88.12 223 ASN A N 1
ATOM 1744 C CA . ASN A 1 223 ? 4.248 6.722 8.296 1.00 88.12 223 ASN A CA 1
ATOM 1745 C C . ASN A 1 223 ? 3.009 7.207 7.522 1.00 88.12 223 ASN A C 1
ATOM 1747 O O . ASN A 1 223 ? 3.136 7.940 6.547 1.00 88.12 223 ASN A O 1
ATOM 1751 N N . PHE A 1 224 ? 1.813 6.797 7.950 1.00 89.69 224 PHE A N 1
ATOM 1752 C CA . PHE A 1 224 ? 0.550 7.141 7.315 1.00 89.69 224 PHE A CA 1
ATOM 1753 C C . PHE A 1 224 ? -0.229 8.133 8.179 1.00 89.69 224 PHE A C 1
ATOM 1755 O O . PHE A 1 224 ? -0.232 8.056 9.412 1.00 89.69 224 PHE A O 1
ATOM 1762 N N . SER A 1 225 ? -0.948 9.047 7.534 1.00 85.81 225 SER A N 1
ATOM 1763 C CA . SER A 1 225 ? -1.797 10.052 8.183 1.00 85.81 225 SER A CA 1
ATOM 1764 C C . SER A 1 225 ? -3.136 10.210 7.459 1.00 85.81 225 SER A C 1
ATOM 1766 O O . SER A 1 225 ? -3.290 9.822 6.295 1.00 85.81 225 SER A O 1
ATOM 1768 N N . GLY A 1 226 ? -4.133 10.739 8.172 1.00 84.12 226 GLY A N 1
ATOM 1769 C CA . GLY A 1 226 ? -5.476 10.971 7.640 1.00 84.12 226 GLY A CA 1
ATOM 1770 C C . GLY A 1 226 ? -6.081 9.744 6.945 1.00 84.12 226 GLY A C 1
ATOM 1771 O O . GLY A 1 226 ? -5.961 8.615 7.428 1.00 84.12 226 GLY A O 1
ATOM 1772 N N . LYS A 1 227 ? -6.660 9.959 5.755 1.00 85.50 227 LYS A N 1
ATOM 1773 C CA . LYS A 1 227 ? -7.264 8.908 4.916 1.00 85.50 227 LYS A CA 1
ATOM 1774 C C . LYS A 1 227 ? -6.291 7.770 4.574 1.00 85.50 227 LYS A C 1
ATOM 1776 O O . LYS A 1 227 ? -6.692 6.609 4.595 1.00 85.50 227 LYS A O 1
ATOM 1781 N N . SER A 1 228 ? -5.016 8.078 4.316 1.00 88.38 228 SER A N 1
ATOM 1782 C CA . SER A 1 228 ? -4.018 7.059 3.950 1.00 88.38 228 SER A CA 1
ATOM 1783 C C . SER A 1 228 ? -3.764 6.051 5.078 1.00 88.38 228 SER A C 1
ATOM 1785 O O . SER A 1 228 ? -3.491 4.884 4.813 1.00 88.38 228 SER A O 1
ATOM 1787 N N . ARG A 1 229 ? -3.921 6.468 6.345 1.00 91.12 229 ARG A N 1
ATOM 1788 C CA . ARG A 1 229 ? -3.826 5.575 7.510 1.00 91.12 229 ARG A CA 1
ATOM 1789 C C . ARG A 1 229 ? -5.001 4.603 7.566 1.00 91.12 229 ARG A C 1
ATOM 1791 O O . ARG A 1 229 ? -4.824 3.444 7.927 1.00 91.12 229 ARG A O 1
ATOM 1798 N N . THR A 1 230 ? -6.196 5.050 7.190 1.00 91.31 230 THR A N 1
ATOM 1799 C CA . THR A 1 230 ? -7.346 4.153 7.048 1.00 91.31 230 THR A CA 1
ATOM 1800 C C . THR A 1 230 ? -7.119 3.146 5.926 1.00 91.31 230 THR A C 1
ATOM 1802 O O . THR A 1 230 ? -7.351 1.960 6.138 1.00 91.31 230 THR A O 1
ATOM 1805 N N . ASP A 1 231 ? -6.636 3.598 4.766 1.00 92.31 231 ASP A N 1
ATOM 1806 C CA . ASP A 1 231 ? -6.341 2.720 3.625 1.00 92.31 231 ASP A CA 1
ATOM 1807 C C . ASP A 1 231 ? -5.301 1.655 4.003 1.00 92.31 231 ASP A C 1
ATOM 1809 O O . ASP A 1 231 ? -5.498 0.472 3.733 1.00 92.31 231 ASP A O 1
ATOM 1813 N N . PHE A 1 232 ? -4.256 2.050 4.737 1.00 95.44 232 PHE A N 1
ATOM 1814 C CA . PHE A 1 232 ? -3.268 1.138 5.312 1.00 95.44 232 PHE A CA 1
ATOM 1815 C C . PHE A 1 232 ? -3.916 0.029 6.158 1.00 95.44 232 PHE A C 1
ATOM 1817 O O . PHE A 1 232 ? -3.646 -1.157 5.954 1.00 95.44 232 PHE A O 1
ATOM 1824 N N . TYR A 1 233 ? -4.801 0.390 7.093 1.00 96.38 233 TYR A N 1
ATOM 1825 C CA . TYR A 1 233 ? -5.470 -0.604 7.931 1.00 96.38 233 TYR A CA 1
ATOM 1826 C C . TYR A 1 233 ? -6.453 -1.464 7.142 1.00 96.38 233 TYR A C 1
ATOM 1828 O O . TYR A 1 233 ? -6.559 -2.654 7.431 1.00 96.38 233 TYR A O 1
ATOM 1836 N N . ALA A 1 234 ? -7.138 -0.905 6.146 1.00 95.62 234 ALA A N 1
ATOM 1837 C CA . ALA A 1 234 ? -8.027 -1.659 5.270 1.00 95.62 234 ALA A CA 1
ATOM 1838 C C . ALA A 1 234 ? -7.265 -2.748 4.496 1.00 95.62 234 ALA A C 1
ATOM 1840 O O . ALA A 1 234 ? -7.703 -3.898 4.477 1.00 95.62 234 ALA A O 1
ATOM 1841 N N . ILE A 1 235 ? -6.088 -2.420 3.949 1.00 96.25 235 ILE A N 1
ATOM 1842 C CA . ILE A 1 235 ? -5.219 -3.375 3.242 1.00 96.25 235 ILE A CA 1
ATOM 1843 C C . ILE A 1 235 ? -4.756 -4.502 4.181 1.00 96.25 235 ILE A C 1
ATOM 1845 O O . ILE A 1 235 ? -4.784 -5.673 3.805 1.00 96.25 235 ILE A O 1
ATOM 1849 N N . LEU A 1 236 ? -4.385 -4.180 5.426 1.00 97.00 236 LEU A N 1
ATOM 1850 C CA . LEU A 1 236 ? -3.930 -5.178 6.405 1.00 97.00 236 LEU A CA 1
ATOM 1851 C C . LEU A 1 236 ? -5.061 -5.936 7.123 1.00 97.00 236 LEU A C 1
ATOM 1853 O O . LEU A 1 236 ? -4.770 -6.886 7.855 1.00 97.00 236 LEU A O 1
ATOM 1857 N N . ASN A 1 237 ? -6.337 -5.587 6.912 1.00 96.50 237 ASN A N 1
ATOM 1858 C CA . ASN A 1 237 ? -7.450 -6.233 7.611 1.00 96.50 237 ASN A CA 1
ATOM 1859 C C . ASN A 1 237 ? -7.537 -7.729 7.286 1.00 96.50 237 ASN A C 1
ATOM 1861 O O . ASN A 1 237 ? -7.552 -8.546 8.203 1.00 96.50 237 ASN A O 1
ATOM 1865 N N . ALA A 1 238 ? -7.545 -8.105 6.004 1.00 95.06 238 ALA A N 1
ATOM 1866 C CA . ALA A 1 238 ? -7.622 -9.514 5.614 1.00 95.06 238 ALA A CA 1
ATOM 1867 C C . ALA A 1 238 ? -6.390 -10.327 6.081 1.00 95.06 238 ALA A C 1
ATOM 1869 O O . ALA A 1 238 ? -6.590 -11.346 6.745 1.00 95.06 238 ALA A O 1
ATOM 1870 N N . PRO A 1 239 ? -5.136 -9.867 5.879 1.00 94.62 239 PRO A N 1
ATOM 1871 C CA . PRO A 1 239 ? -3.948 -10.542 6.416 1.00 94.62 239 PRO A CA 1
ATOM 1872 C C . PRO A 1 239 ? -3.944 -10.715 7.942 1.00 94.62 239 PRO A C 1
ATOM 1874 O O . PRO A 1 239 ? -3.388 -11.695 8.448 1.00 94.62 239 PRO A O 1
ATOM 1877 N N . SER A 1 240 ? -4.578 -9.795 8.682 1.00 96.25 240 SER A N 1
ATOM 1878 C CA . SER A 1 240 ? -4.682 -9.881 10.146 1.00 96.25 240 SER A CA 1
ATOM 1879 C C . SER A 1 240 ? -5.538 -11.053 10.633 1.00 96.25 240 SER A C 1
ATOM 1881 O O . SER A 1 240 ? -5.360 -11.501 11.759 1.00 96.25 240 SER A O 1
ATOM 1883 N N . GLN A 1 241 ? -6.441 -11.574 9.794 1.00 94.81 241 GLN A N 1
ATOM 1884 C CA . GLN A 1 241 ? -7.356 -12.670 10.144 1.00 94.81 241 GLN A CA 1
ATOM 1885 C C . GLN A 1 241 ? -6.702 -14.056 10.077 1.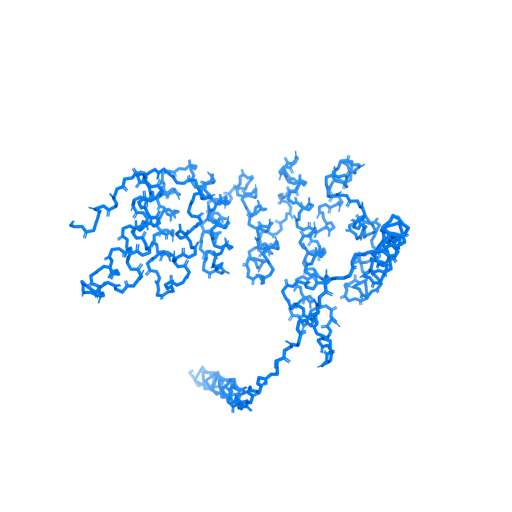00 94.81 241 GLN A C 1
ATOM 1887 O O . GLN A 1 241 ? -7.358 -15.057 10.354 1.00 94.81 241 GLN A O 1
ATOM 1892 N N . HIS A 1 242 ? -5.430 -14.135 9.680 1.00 92.62 242 HIS A N 1
ATOM 1893 C CA . HIS A 1 242 ? -4.726 -15.405 9.510 1.00 92.62 242 HIS A CA 1
ATOM 1894 C C . HIS A 1 242 ? -4.649 -16.220 10.810 1.00 92.62 242 HIS A C 1
ATOM 1896 O O . HIS A 1 242 ? -4.828 -17.436 10.789 1.00 92.62 242 HIS A O 1
ATOM 1902 N N . ASP A 1 243 ? -4.413 -15.552 11.940 1.00 94.31 243 ASP A N 1
ATOM 1903 C CA . ASP A 1 243 ? -4.390 -16.168 13.261 1.00 94.31 243 ASP A CA 1
ATOM 1904 C C . ASP A 1 243 ? -4.764 -15.158 14.354 1.00 94.31 243 ASP A C 1
ATOM 1906 O O . ASP A 1 243 ? -4.820 -13.944 14.137 1.00 94.31 243 ASP A O 1
ATOM 1910 N N . ARG A 1 244 ? -5.026 -15.677 15.558 1.00 95.56 244 ARG A N 1
ATOM 1911 C CA . ARG A 1 244 ? -5.480 -14.863 16.689 1.00 95.56 244 ARG A CA 1
ATOM 1912 C C . ARG A 1 244 ? -4.458 -13.800 17.102 1.00 95.56 244 ARG A C 1
ATOM 1914 O O . ARG A 1 244 ? -4.868 -12.689 17.420 1.00 95.56 244 ARG A O 1
ATOM 1921 N N . MET A 1 245 ? -3.161 -14.117 17.096 1.00 94.69 245 MET A N 1
ATOM 1922 C CA . MET A 1 245 ? -2.126 -13.176 17.538 1.00 94.69 245 MET A CA 1
ATOM 1923 C C . MET A 1 245 ? -2.018 -12.004 16.564 1.00 94.69 245 MET A C 1
ATOM 1925 O O . MET A 1 245 ? -2.052 -10.853 16.992 1.00 94.69 245 MET A O 1
ATOM 1929 N N . ARG A 1 246 ? -2.002 -12.274 15.252 1.00 95.44 246 ARG A N 1
ATOM 1930 C CA . ARG A 1 246 ? -2.005 -11.213 14.231 1.00 95.44 246 ARG A CA 1
ATOM 1931 C C . ARG A 1 246 ? -3.224 -10.306 14.340 1.00 95.44 246 ARG A C 1
ATOM 1933 O O . ARG A 1 246 ? -3.086 -9.089 14.172 1.00 95.44 246 ARG A O 1
ATOM 1940 N N . ARG A 1 247 ? -4.400 -10.872 14.636 1.00 96.69 247 ARG A N 1
ATOM 1941 C CA . ARG A 1 247 ? -5.623 -10.085 14.825 1.00 96.69 247 ARG A CA 1
ATOM 1942 C C . ARG A 1 247 ? -5.531 -9.191 16.057 1.00 96.69 247 ARG A C 1
ATOM 1944 O O . ARG A 1 247 ? -5.848 -8.008 15.969 1.00 96.69 247 ARG A O 1
ATOM 1951 N N . GLU A 1 248 ? -5.065 -9.730 17.181 1.00 96.31 248 GLU A N 1
ATOM 1952 C CA . GLU A 1 248 ? -4.868 -8.979 18.428 1.00 96.31 248 GLU A CA 1
ATOM 1953 C C . GLU A 1 248 ? -3.860 -7.828 18.244 1.00 96.31 248 GLU A C 1
ATOM 1955 O O . GLU A 1 248 ? -4.133 -6.693 18.639 1.00 96.31 248 GLU A O 1
ATOM 1960 N N . GLU A 1 249 ? -2.729 -8.075 17.577 1.00 96.50 249 GLU A N 1
ATOM 1961 C CA . GLU A 1 249 ? -1.723 -7.045 17.283 1.00 96.50 249 GLU A CA 1
ATOM 1962 C C . GLU A 1 249 ? -2.259 -5.936 16.373 1.00 96.50 249 GLU A C 1
ATOM 1964 O O . GLU A 1 249 ? -2.004 -4.750 16.604 1.00 96.50 249 GLU A O 1
ATOM 1969 N N . TYR A 1 250 ? -3.030 -6.311 15.354 1.00 97.56 250 TYR A N 1
ATOM 1970 C CA . TYR A 1 250 ? -3.674 -5.378 14.437 1.00 97.56 250 TYR A CA 1
ATOM 1971 C C . TYR A 1 250 ? -4.650 -4.445 15.158 1.00 97.56 250 TYR A C 1
ATOM 1973 O O . TYR A 1 250 ? -4.540 -3.221 15.039 1.00 97.56 250 TYR A O 1
ATOM 1981 N N . LEU A 1 251 ? -5.557 -5.009 15.962 1.00 96.75 251 LEU A N 1
ATOM 1982 C CA . LEU A 1 251 ? -6.514 -4.235 16.754 1.00 96.75 251 LEU A CA 1
ATOM 1983 C C . LEU A 1 251 ? -5.794 -3.324 17.754 1.00 96.75 251 LEU A C 1
ATOM 1985 O O . LEU A 1 251 ? -6.149 -2.152 17.895 1.00 96.75 251 LEU A O 1
ATOM 1989 N N . LEU A 1 252 ? -4.723 -3.814 18.386 1.00 95.44 252 LEU A N 1
ATOM 1990 C CA . LEU A 1 252 ? -3.888 -3.006 19.272 1.00 95.44 252 LEU A CA 1
ATOM 1991 C C . LEU A 1 252 ? -3.213 -1.839 18.533 1.00 95.44 252 LEU A C 1
ATOM 1993 O O . LEU A 1 252 ? -3.102 -0.748 19.095 1.00 95.44 252 LEU A O 1
ATOM 1997 N N . SER A 1 253 ? -2.775 -2.034 17.288 1.00 95.19 253 SER A N 1
ATOM 1998 C CA . SER A 1 253 ? -2.169 -0.980 16.464 1.00 95.19 253 SER A CA 1
ATOM 1999 C C . SER A 1 253 ? -3.169 0.133 16.118 1.00 95.19 253 SER A C 1
ATOM 2001 O O . SER A 1 253 ? -2.878 1.321 16.312 1.00 95.19 253 SER A O 1
ATOM 2003 N N . ILE A 1 254 ? -4.395 -0.237 15.726 1.00 94.62 254 ILE A N 1
ATOM 2004 C CA . ILE A 1 254 ? -5.493 0.720 15.503 1.00 94.62 254 ILE A CA 1
ATOM 2005 C C . ILE A 1 254 ? -5.809 1.464 16.799 1.00 94.62 254 ILE A C 1
ATOM 2007 O O . ILE A 1 254 ? -5.854 2.694 16.814 1.00 94.62 254 ILE A O 1
ATOM 2011 N N . LYS A 1 255 ? -5.958 0.734 17.910 1.00 92.69 255 LYS A N 1
ATOM 2012 C CA . LYS A 1 255 ? -6.235 1.309 19.230 1.00 92.69 255 LYS A CA 1
ATOM 2013 C C . LYS A 1 255 ? -5.170 2.328 19.640 1.00 92.69 255 LYS A C 1
ATOM 2015 O O . LYS A 1 255 ? -5.505 3.420 20.098 1.00 92.69 255 LYS A O 1
ATOM 2020 N N . LYS A 1 256 ? -3.885 2.017 19.437 1.00 90.94 256 LYS A N 1
ATOM 2021 C CA . LYS A 1 256 ? -2.772 2.952 19.676 1.00 90.94 256 LYS A CA 1
ATOM 2022 C C . LYS A 1 256 ? -2.858 4.178 18.773 1.00 90.94 256 LYS A C 1
ATOM 2024 O O . LYS A 1 256 ? -2.641 5.283 19.254 1.00 90.94 256 LYS A O 1
ATOM 2029 N N . SER A 1 257 ? -3.233 3.996 17.508 1.00 89.38 257 SER A N 1
ATOM 2030 C CA . SER A 1 257 ? -3.406 5.104 16.559 1.00 89.38 257 SER A CA 1
ATOM 2031 C C . SER A 1 257 ? -4.547 6.044 16.952 1.00 89.38 257 SER A C 1
ATOM 2033 O O . SER A 1 257 ? -4.403 7.248 16.790 1.00 89.38 257 SER A O 1
ATOM 2035 N N . MET A 1 258 ? -5.635 5.516 17.523 1.00 87.00 258 MET A N 1
ATOM 2036 C CA . MET A 1 258 ? -6.736 6.309 18.097 1.00 87.00 258 MET A CA 1
ATOM 2037 C C . MET A 1 258 ? -6.339 7.025 19.395 1.00 87.00 258 MET A C 1
ATOM 2039 O O . MET A 1 258 ? -6.859 8.094 19.716 1.00 87.00 258 MET A O 1
ATOM 2043 N N . SER A 1 259 ? -5.411 6.429 20.147 1.00 82.19 259 SER A N 1
ATOM 2044 C CA . SER A 1 259 ? -4.900 6.943 21.423 1.00 82.19 259 SER A CA 1
ATOM 2045 C C . SER A 1 259 ? -3.746 7.942 21.264 1.00 82.19 259 SER A C 1
ATOM 2047 O O . SER A 1 259 ? -3.201 8.389 22.272 1.00 82.19 259 SER A O 1
ATOM 2049 N N . GLY A 1 260 ? -3.327 8.277 20.041 1.00 70.81 260 GLY A N 1
ATOM 2050 C CA . GLY A 1 260 ? -2.231 9.222 19.807 1.00 70.81 260 GLY A CA 1
ATOM 2051 C C . GLY A 1 260 ? -2.586 10.657 20.208 1.00 70.81 260 GLY A C 1
ATOM 2052 O O . GLY A 1 260 ? -3.759 10.984 20.372 1.00 70.81 260 GLY A O 1
ATOM 2053 N N . ASP A 1 261 ? -1.581 11.519 20.357 1.00 67.25 261 ASP A N 1
ATOM 2054 C CA . ASP A 1 261 ? -1.780 12.951 20.657 1.00 67.25 261 ASP A CA 1
ATOM 2055 C C . ASP A 1 261 ? -2.326 13.739 19.446 1.00 67.25 261 ASP A C 1
ATOM 2057 O O . ASP A 1 261 ? -2.794 14.868 19.571 1.00 67.25 261 ASP A O 1
ATOM 2061 N N . ASP A 1 262 ? -2.308 13.122 18.263 1.00 76.94 262 ASP A N 1
ATOM 2062 C CA . ASP A 1 262 ? -2.856 13.652 17.016 1.00 76.94 262 ASP A CA 1
ATOM 2063 C C . ASP A 1 262 ? -4.386 13.481 16.961 1.00 76.94 262 ASP A C 1
ATOM 2065 O O . ASP A 1 262 ? -4.912 12.530 16.375 1.00 76.94 262 ASP A O 1
ATOM 2069 N N . PHE A 1 263 ? -5.108 14.416 17.588 1.00 76.81 263 PHE A N 1
ATOM 2070 C CA . PHE A 1 263 ? -6.576 14.438 17.599 1.00 76.81 263 PHE A CA 1
ATOM 2071 C C . PHE A 1 263 ? -7.173 14.406 16.183 1.00 76.81 263 PHE A C 1
ATOM 2073 O O . PHE A 1 263 ? -8.078 13.617 15.916 1.00 76.81 263 PHE A O 1
ATOM 2080 N N . TYR A 1 264 ? -6.643 15.209 15.254 1.00 79.56 264 TYR A N 1
ATOM 2081 C CA . TYR A 1 264 ? -7.144 15.272 13.877 1.00 79.56 264 TYR A CA 1
ATOM 2082 C C . TYR A 1 264 ? -6.931 13.954 13.126 1.00 79.56 264 TYR A C 1
ATOM 2084 O O . TYR A 1 264 ? -7.822 13.503 12.405 1.00 79.56 264 TYR A O 1
ATOM 2092 N N . GLY A 1 265 ? -5.792 13.291 13.331 1.00 80.19 265 GLY A N 1
ATOM 2093 C CA . GLY A 1 265 ? -5.544 11.953 12.801 1.00 80.19 265 GLY A CA 1
ATOM 2094 C C . GLY A 1 265 ? -6.505 10.904 13.359 1.00 80.19 265 GLY A C 1
ATOM 2095 O O . GLY A 1 265 ? -6.988 10.064 12.597 1.00 80.19 265 GLY A O 1
ATOM 2096 N N . SER A 1 266 ? -6.830 10.968 14.654 1.00 84.12 266 SER A N 1
ATOM 2097 C CA . SER A 1 266 ? -7.831 10.089 15.275 1.00 84.12 266 SER A CA 1
ATOM 2098 C C . SER A 1 266 ? -9.236 10.331 14.721 1.00 84.12 266 SER A C 1
ATOM 2100 O O . SER A 1 266 ? -9.930 9.364 14.410 1.00 84.12 266 SER A O 1
ATOM 2102 N N . ILE A 1 267 ? -9.646 11.591 14.525 1.00 83.19 267 ILE A N 1
ATOM 2103 C CA . ILE A 1 267 ? -10.930 11.926 13.887 1.00 83.19 267 ILE A CA 1
ATOM 2104 C C . ILE A 1 267 ? -10.966 11.436 12.441 1.00 83.19 267 ILE A C 1
ATOM 2106 O O . ILE A 1 267 ? -11.919 10.770 12.053 1.00 83.19 267 ILE A O 1
ATOM 2110 N N . SER A 1 268 ? -9.918 11.676 11.652 1.00 84.56 268 SER A N 1
ATOM 2111 C CA . SER A 1 268 ? -9.876 11.221 10.258 1.00 84.56 268 SER A CA 1
ATOM 2112 C C . SER A 1 268 ? -9.954 9.693 10.146 1.00 84.56 268 SER A C 1
ATOM 2114 O O . SER A 1 268 ? -10.673 9.165 9.293 1.00 84.56 268 SER A O 1
ATOM 2116 N N . LEU A 1 269 ? -9.276 8.970 11.045 1.00 87.75 269 LEU A N 1
ATOM 2117 C CA . LEU A 1 269 ? -9.381 7.515 11.131 1.00 87.75 269 LEU A CA 1
ATOM 2118 C C . LEU A 1 269 ? -10.804 7.089 11.520 1.00 87.75 269 LEU A C 1
ATOM 2120 O O . LEU A 1 269 ? -11.360 6.199 10.879 1.00 87.75 269 LEU A O 1
ATOM 2124 N N . LEU A 1 270 ? -11.403 7.757 12.513 1.00 87.75 270 LEU A N 1
ATOM 2125 C CA . LEU A 1 270 ? -12.773 7.537 12.980 1.00 87.75 270 LEU A CA 1
ATOM 2126 C C . LEU A 1 270 ? -13.807 7.756 11.865 1.00 87.75 270 LEU A C 1
ATOM 2128 O O . LEU A 1 270 ? -14.699 6.932 11.694 1.00 87.75 270 LEU A O 1
ATOM 2132 N N . GLU A 1 271 ? -13.671 8.823 11.078 1.00 86.06 271 GLU A N 1
ATOM 2133 C CA . GLU A 1 271 ? -14.531 9.167 9.937 1.00 86.06 271 GLU A CA 1
ATOM 2134 C C . GLU A 1 271 ? -14.448 8.166 8.780 1.00 86.06 271 GLU A C 1
ATOM 2136 O O . GLU A 1 271 ? -15.353 8.108 7.946 1.00 86.06 271 GLU A O 1
ATOM 2141 N N . ASN A 1 272 ? -13.418 7.323 8.749 1.00 86.06 272 ASN A N 1
ATOM 2142 C CA . ASN A 1 272 ? -13.204 6.358 7.678 1.00 86.06 272 ASN A CA 1
ATOM 2143 C C . ASN A 1 272 ? -13.157 4.896 8.169 1.00 86.06 272 ASN A C 1
ATOM 2145 O O . ASN A 1 272 ? -12.882 4.006 7.367 1.00 86.06 272 ASN A O 1
ATOM 2149 N N . LEU A 1 273 ? -13.478 4.618 9.443 1.00 84.12 273 LEU A N 1
ATOM 2150 C CA . LEU A 1 273 ? -13.394 3.275 10.049 1.00 84.12 273 LEU A CA 1
ATOM 2151 C C . LEU A 1 273 ? -14.157 2.179 9.285 1.00 84.12 273 LEU A C 1
ATOM 2153 O O . LEU A 1 273 ? -13.715 1.034 9.281 1.00 84.12 273 LEU A O 1
ATOM 2157 N N . ASP A 1 274 ? -15.266 2.501 8.615 1.00 83.00 274 ASP A N 1
ATOM 2158 C CA . ASP A 1 274 ? -16.076 1.505 7.885 1.00 83.00 274 ASP A CA 1
ATOM 2159 C C . ASP A 1 274 ? -15.283 0.862 6.744 1.00 83.00 274 ASP A C 1
ATOM 2161 O O . ASP A 1 274 ? -15.514 -0.291 6.389 1.00 83.00 274 ASP A O 1
ATOM 2165 N N . ARG A 1 275 ? -14.299 1.587 6.199 1.00 87.12 275 ARG A N 1
ATOM 2166 C CA . ARG A 1 275 ? -13.421 1.094 5.132 1.00 87.12 275 ARG A CA 1
ATOM 2167 C C . ARG A 1 275 ? -12.444 0.033 5.633 1.00 87.12 275 ARG A C 1
ATOM 2169 O O . ARG A 1 275 ? -11.919 -0.722 4.826 1.00 87.12 275 ARG A O 1
ATOM 2176 N N . ILE A 1 276 ? -12.206 -0.028 6.945 1.00 90.81 276 ILE A N 1
ATOM 2177 C CA . ILE A 1 276 ? -11.294 -0.994 7.560 1.00 90.81 276 ILE A CA 1
ATOM 2178 C C . ILE A 1 276 ? -11.936 -2.386 7.630 1.00 90.81 276 ILE A C 1
ATOM 2180 O O . ILE A 1 276 ? -11.231 -3.380 7.507 1.00 90.81 276 ILE A O 1
ATOM 2184 N N . GLY A 1 277 ? -13.262 -2.474 7.788 1.00 89.69 277 GLY A N 1
ATOM 2185 C CA . GLY A 1 277 ? -13.973 -3.754 7.883 1.00 89.69 277 GLY A CA 1
ATOM 2186 C C . GLY A 1 277 ? -13.824 -4.444 9.245 1.00 89.69 277 GLY A C 1
ATOM 2187 O O . GLY A 1 277 ? -13.564 -5.647 9.305 1.00 89.69 277 GLY A O 1
ATOM 2188 N N . LEU A 1 278 ? -13.955 -3.681 10.336 1.00 92.12 278 LEU A N 1
ATOM 2189 C CA . LEU A 1 278 ? -14.022 -4.207 11.705 1.00 92.12 278 LEU A CA 1
ATOM 2190 C C . LEU A 1 278 ? -15.439 -4.693 12.037 1.00 92.12 278 LEU A C 1
ATOM 2192 O O . LEU A 1 278 ? -16.423 -4.093 11.604 1.00 92.12 278 LEU A O 1
ATOM 2196 N N . SER A 1 279 ? -15.555 -5.739 12.856 1.00 91.81 279 SER A N 1
ATOM 2197 C CA . SER A 1 279 ? -16.839 -6.098 13.467 1.00 91.81 279 SER A CA 1
ATOM 2198 C C . SER A 1 279 ? -17.277 -5.047 14.492 1.00 91.81 279 SER A C 1
ATOM 2200 O O . SER A 1 279 ? -16.462 -4.283 15.007 1.00 91.81 279 SER A O 1
ATOM 2202 N N . GLU A 1 280 ? -18.561 -5.041 14.857 1.00 89.44 280 GLU A N 1
ATOM 2203 C CA . GLU A 1 280 ? -19.097 -4.112 15.862 1.00 89.44 280 GLU A CA 1
ATOM 2204 C C . GLU A 1 280 ? -18.330 -4.183 17.195 1.00 89.44 280 GLU A C 1
ATOM 2206 O O . GLU A 1 280 ? -17.985 -3.157 17.781 1.00 89.44 280 GLU A O 1
ATOM 2211 N N . LYS A 1 281 ? -18.008 -5.401 17.655 1.00 91.56 281 LYS A N 1
ATOM 2212 C CA . LYS A 1 281 ? -17.262 -5.623 18.902 1.00 91.56 281 LYS A CA 1
ATOM 2213 C C . LYS A 1 281 ? -15.859 -5.015 18.838 1.00 91.56 281 LYS A C 1
ATOM 2215 O O . LYS A 1 281 ? -15.430 -4.364 19.786 1.00 91.56 281 LYS A O 1
ATOM 2220 N N . GLU A 1 282 ? -15.160 -5.222 17.729 1.00 94.00 282 GLU A N 1
ATOM 2221 C CA . GLU A 1 282 ? -13.806 -4.702 17.524 1.00 94.00 282 GLU A CA 1
ATOM 2222 C C . GLU A 1 282 ? -13.814 -3.184 17.361 1.00 94.00 282 GLU A C 1
ATOM 2224 O O . GLU A 1 282 ? -12.941 -2.508 17.898 1.00 94.00 282 GLU A O 1
ATOM 2229 N N . LEU A 1 283 ? -14.827 -2.636 16.683 1.00 90.75 283 LEU A N 1
ATOM 2230 C CA . LEU A 1 283 ? -15.022 -1.196 16.563 1.00 90.75 283 LEU A CA 1
ATOM 2231 C C . LEU A 1 283 ? -15.156 -0.548 17.946 1.00 90.75 283 LEU A C 1
ATOM 2233 O O . LEU A 1 283 ? -14.498 0.454 18.220 1.00 90.75 283 LEU A O 1
ATOM 2237 N N . ILE A 1 284 ? -15.963 -1.134 18.835 1.00 89.38 284 ILE A N 1
ATOM 2238 C CA . ILE A 1 284 ? -16.075 -0.670 20.224 1.00 89.38 284 ILE A CA 1
ATOM 2239 C C . ILE A 1 284 ? -14.701 -0.739 20.901 1.00 89.38 284 ILE A C 1
ATOM 2241 O O . ILE A 1 284 ? -14.231 0.260 21.438 1.00 89.38 284 ILE A O 1
ATOM 2245 N N . GLU A 1 285 ? -14.011 -1.878 20.820 1.00 92.00 285 GLU A N 1
ATOM 2246 C CA . GLU A 1 285 ? -12.715 -2.085 21.476 1.00 92.00 285 GLU A CA 1
ATOM 2247 C C . GLU A 1 285 ? -11.646 -1.051 21.079 1.00 92.00 285 GLU A C 1
ATOM 2249 O O . GLU A 1 285 ? -10.957 -0.504 21.949 1.00 92.00 285 GLU A O 1
ATOM 2254 N N . VAL A 1 286 ? -11.502 -0.771 19.779 1.00 92.44 286 VAL A N 1
ATOM 2255 C CA . VAL A 1 286 ? -10.466 0.147 19.278 1.00 92.44 286 VAL A CA 1
ATOM 2256 C C . VAL A 1 286 ? -10.813 1.619 19.503 1.00 92.44 286 VAL A C 1
ATOM 2258 O O . VAL A 1 286 ? -9.912 2.456 19.481 1.00 92.44 286 VAL A O 1
ATOM 2261 N N . THR A 1 287 ? -12.088 1.944 19.747 1.00 90.31 287 THR A N 1
ATOM 2262 C CA . THR A 1 287 ? -12.567 3.322 19.969 1.00 90.31 287 THR A CA 1
ATOM 2263 C C . THR A 1 287 ? -12.674 3.701 21.445 1.00 90.31 287 THR A C 1
ATOM 2265 O O . THR A 1 287 ? -12.663 4.891 21.752 1.00 90.31 287 THR A O 1
ATOM 2268 N N . LEU A 1 288 ? -12.660 2.733 22.373 1.00 88.75 288 LEU A N 1
ATOM 2269 C CA . LEU A 1 288 ? -12.638 2.980 23.825 1.00 88.75 288 LEU A CA 1
ATOM 2270 C C . LEU A 1 288 ? -11.604 4.025 24.294 1.00 88.75 288 LEU A C 1
ATOM 2272 O O . LEU A 1 288 ? -11.940 4.823 25.166 1.00 88.75 288 LEU A O 1
ATOM 2276 N N . PRO A 1 289 ? -10.368 4.100 23.758 1.00 87.31 289 PRO A N 1
ATOM 2277 C CA . PRO A 1 289 ? -9.425 5.126 24.201 1.00 87.31 289 PRO A CA 1
ATOM 2278 C C . PRO A 1 289 ? -9.887 6.567 23.965 1.00 87.31 289 PRO A C 1
ATOM 2280 O O . PRO A 1 289 ? -9.409 7.470 24.649 1.00 87.31 289 PRO A O 1
ATOM 2283 N N . LEU A 1 290 ? -10.823 6.800 23.037 1.00 85.88 290 LEU A N 1
ATOM 2284 C CA . LEU A 1 290 ? -11.396 8.125 22.789 1.00 85.88 290 LEU A CA 1
ATOM 2285 C C . LEU A 1 290 ? -12.238 8.622 23.973 1.00 85.88 290 LEU A C 1
ATOM 2287 O O . LEU A 1 290 ? -12.435 9.826 24.103 1.00 85.88 290 LEU A O 1
ATOM 2291 N N . CYS A 1 291 ? -12.659 7.737 24.887 1.00 84.19 291 CYS A N 1
ATOM 2292 C CA . CYS A 1 291 ? -13.350 8.118 26.120 1.00 84.19 291 CYS A CA 1
ATOM 2293 C C . CYS A 1 291 ? -12.544 9.098 26.987 1.00 84.19 291 CYS A C 1
ATOM 2295 O O . CYS A 1 291 ? -13.137 9.883 27.717 1.00 84.19 291 CYS A O 1
ATOM 2297 N N . ARG A 1 292 ? -11.206 9.123 26.877 1.00 79.94 292 ARG A N 1
ATOM 2298 C CA . ARG A 1 292 ? -10.372 10.106 27.595 1.00 79.94 292 ARG A CA 1
ATOM 2299 C C . ARG A 1 292 ? -10.687 11.560 27.217 1.00 79.94 292 ARG A C 1
ATOM 2301 O O . ARG A 1 292 ? -10.429 12.469 27.994 1.00 79.94 292 ARG A O 1
ATOM 2308 N N . ILE A 1 293 ? -11.218 11.780 26.012 1.00 76.69 293 ILE A N 1
ATOM 2309 C CA . ILE A 1 293 ? -11.590 13.111 25.517 1.00 76.69 293 ILE A CA 1
ATOM 2310 C C . ILE A 1 293 ? -12.824 13.600 26.284 1.00 76.69 293 ILE A C 1
ATOM 2312 O O . ILE A 1 293 ? -12.844 14.735 26.739 1.00 76.69 293 ILE A O 1
ATOM 2316 N N . LYS A 1 294 ? -13.784 12.704 26.565 1.00 75.62 294 LYS A N 1
ATOM 2317 C CA . LYS A 1 294 ? -14.933 12.982 27.443 1.00 75.62 294 LYS A CA 1
ATOM 2318 C C . LYS A 1 294 ? -14.498 13.398 28.856 1.00 75.62 294 LYS A C 1
ATOM 2320 O O . LYS A 1 294 ? -15.120 14.265 29.451 1.00 75.62 294 LYS A O 1
ATOM 2325 N N . THR A 1 295 ? -13.453 12.770 29.405 1.00 63.56 295 THR A N 1
ATOM 2326 C CA . THR A 1 295 ? -13.000 13.026 30.785 1.00 63.56 295 THR A CA 1
ATOM 2327 C C . THR A 1 295 ? -12.097 14.249 30.924 1.00 63.56 295 THR A C 1
ATOM 2329 O O . THR A 1 295 ? -12.093 14.865 31.985 1.00 63.56 295 THR A O 1
ATOM 2332 N N . ASN A 1 296 ? 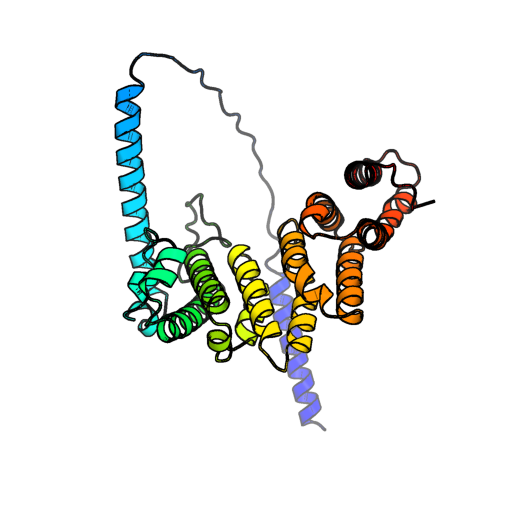-11.322 14.590 29.890 1.00 60.16 296 ASN A N 1
ATOM 2333 C CA . ASN A 1 296 ? -10.373 15.707 29.934 1.00 60.16 296 ASN A CA 1
ATOM 2334 C C . ASN A 1 296 ? -11.024 17.061 29.627 1.00 60.16 296 ASN A C 1
ATOM 2336 O O . ASN A 1 296 ? -10.582 18.062 30.183 1.00 60.16 296 ASN A O 1
ATOM 2340 N N . ASP A 1 297 ? -12.078 17.080 28.807 1.00 56.56 297 ASP A N 1
ATOM 2341 C CA . ASP A 1 297 ? -12.802 18.310 28.457 1.00 56.56 297 ASP A CA 1
ATOM 2342 C C . ASP A 1 297 ? -13.927 18.649 29.460 1.00 56.56 297 ASP A C 1
ATOM 2344 O O . ASP A 1 297 ? -14.586 19.667 29.323 1.00 56.56 297 ASP A O 1
ATOM 2348 N N . GLY A 1 298 ? -14.120 17.837 30.511 1.00 44.44 298 GLY A N 1
ATOM 2349 C CA . GLY A 1 298 ? -14.961 18.142 31.676 1.00 44.44 298 GLY A CA 1
ATOM 2350 C C . GLY A 1 298 ? -16.331 18.742 31.355 1.00 44.44 298 GLY A C 1
ATOM 2351 O O . GLY A 1 298 ? -16.492 19.943 31.505 1.00 44.44 298 GLY A O 1
ATOM 2352 N N . ASP A 1 299 ? -17.316 17.922 30.973 1.00 46.84 299 ASP A N 1
ATOM 2353 C CA . ASP A 1 299 ? -18.722 18.327 30.746 1.00 46.84 299 ASP A CA 1
ATOM 2354 C C . ASP A 1 299 ? -18.928 19.586 29.881 1.00 46.84 299 ASP A C 1
ATOM 2356 O O . ASP A 1 299 ? -20.035 20.129 29.828 1.00 46.84 299 ASP A O 1
ATOM 2360 N N . SER A 1 300 ? -17.907 20.062 29.168 1.00 45.78 300 SER A N 1
ATOM 2361 C CA . SER A 1 300 ? -18.107 21.139 28.230 1.00 45.78 300 SER A CA 1
ATOM 2362 C C . SER A 1 300 ? -18.772 20.554 26.994 1.00 45.78 300 SER A C 1
ATOM 2364 O O . SER A 1 300 ? -18.398 19.514 26.445 1.00 45.78 300 SER A O 1
ATOM 2366 N N . GLU A 1 301 ? -19.778 21.265 26.513 1.00 48.47 301 GLU A N 1
ATOM 2367 C CA . GLU A 1 301 ? -20.329 21.132 25.170 1.00 48.47 301 GLU A CA 1
ATOM 2368 C C . GLU A 1 301 ? -19.282 21.492 24.086 1.00 48.47 301 GLU A C 1
ATOM 2370 O O . GLU A 1 301 ? -19.641 21.919 22.988 1.00 48.47 301 GLU A O 1
ATOM 2375 N N . ASP A 1 302 ? -17.982 21.331 24.365 1.00 53.09 302 ASP A N 1
ATOM 2376 C CA . ASP A 1 302 ? -16.908 21.558 23.418 1.00 53.09 302 ASP A CA 1
ATOM 2377 C C . ASP A 1 302 ? -16.959 20.449 22.365 1.00 53.09 302 ASP A C 1
ATOM 2379 O O . ASP A 1 302 ? -16.957 19.244 22.642 1.00 53.09 302 ASP A O 1
ATOM 2383 N N . GLY A 1 303 ? -17.082 20.878 21.109 1.00 62.34 303 GLY A N 1
ATOM 2384 C CA . GLY A 1 303 ? -17.573 20.075 19.989 1.00 62.34 303 GLY A CA 1
ATOM 2385 C C . GLY A 1 303 ? -16.814 18.781 19.681 1.00 62.34 303 GLY A C 1
ATOM 2386 O O . GLY A 1 303 ? -17.306 17.982 18.886 1.00 62.34 303 GLY A O 1
ATOM 2387 N N . ASN A 1 304 ? -15.667 18.520 20.306 1.00 76.06 304 ASN A N 1
ATOM 2388 C CA . ASN A 1 304 ? -14.824 17.356 20.048 1.00 76.06 304 ASN A CA 1
ATOM 2389 C C . ASN A 1 304 ? -15.482 16.038 20.485 1.00 76.06 304 ASN A C 1
ATOM 2391 O O . ASN A 1 304 ? -15.642 15.135 19.657 1.00 76.06 304 ASN A O 1
ATOM 2395 N N . TRP A 1 305 ? -15.925 15.916 21.746 1.00 81.50 305 TRP A N 1
ATOM 2396 C CA . TRP A 1 305 ? -16.600 14.694 22.212 1.00 81.50 305 TRP A CA 1
ATOM 2397 C C . TRP A 1 305 ? -17.965 14.508 21.544 1.00 81.50 305 TRP A C 1
ATOM 2399 O O . TRP A 1 305 ? -18.302 13.401 21.120 1.00 81.50 305 TRP A O 1
ATOM 2409 N N . SER A 1 306 ? -18.728 15.593 21.380 1.00 80.88 306 SER A N 1
ATOM 2410 C CA . SER A 1 306 ? -20.007 15.568 20.658 1.00 80.88 306 SER A CA 1
ATOM 2411 C C . SER A 1 306 ? -19.834 15.040 19.228 1.00 80.88 306 SER A C 1
ATOM 2413 O O . SER A 1 306 ? -20.567 14.145 18.803 1.00 80.88 306 SER A O 1
ATOM 2415 N N . THR A 1 307 ? -18.803 15.500 18.510 1.00 82.31 307 THR A N 1
ATOM 2416 C CA . THR A 1 307 ? -18.467 15.019 17.160 1.00 82.31 307 THR A CA 1
ATOM 2417 C C . THR A 1 307 ? -18.130 13.529 17.161 1.00 82.31 307 THR A C 1
ATOM 2419 O O . THR A 1 307 ? -18.722 12.770 16.392 1.00 82.31 307 THR A O 1
ATOM 2422 N N . ILE A 1 308 ? -17.249 13.079 18.061 1.00 84.19 308 ILE A N 1
ATOM 2423 C CA . ILE A 1 308 ? -16.878 11.659 18.186 1.00 84.19 308 ILE A CA 1
ATOM 2424 C C . ILE A 1 308 ? -18.109 10.795 18.467 1.00 84.19 308 ILE A C 1
ATOM 2426 O O . ILE A 1 308 ? -18.347 9.803 17.775 1.00 84.19 308 ILE A O 1
ATOM 2430 N N . ASN A 1 309 ? -18.918 11.187 19.451 1.00 85.31 309 ASN A N 1
ATOM 2431 C CA . ASN A 1 309 ? -20.103 10.444 19.855 1.00 85.31 309 ASN A CA 1
ATOM 2432 C C . ASN A 1 309 ? -21.156 10.389 18.737 1.00 85.31 309 ASN A C 1
ATOM 2434 O O . ASN A 1 309 ? -21.777 9.344 18.536 1.00 85.31 309 ASN A O 1
ATOM 2438 N N . ASN A 1 310 ? -21.327 11.467 17.966 1.00 85.50 310 ASN A N 1
ATOM 2439 C CA . ASN A 1 310 ? -22.211 11.489 16.798 1.00 85.50 310 ASN A CA 1
ATOM 2440 C C . ASN A 1 310 ? -21.722 10.538 15.699 1.00 85.50 310 ASN A C 1
ATOM 2442 O O . ASN A 1 310 ? -22.523 9.776 15.150 1.00 85.50 310 ASN A O 1
ATOM 2446 N N . ILE A 1 311 ? -20.417 10.532 15.406 1.00 86.00 311 ILE A N 1
ATOM 2447 C CA . ILE A 1 311 ? -19.832 9.617 14.417 1.00 86.00 311 ILE A CA 1
ATOM 2448 C C . ILE A 1 311 ? -20.016 8.159 14.865 1.00 86.00 311 ILE A C 1
ATOM 2450 O O . ILE A 1 311 ? -20.495 7.336 14.084 1.00 86.00 311 ILE A O 1
ATOM 2454 N N . LEU A 1 312 ? -19.694 7.837 16.120 1.00 86.56 312 LEU A N 1
ATOM 2455 C CA . LEU A 1 312 ? -19.839 6.485 16.671 1.00 86.56 312 LEU A CA 1
ATOM 2456 C C . LEU A 1 312 ? -21.300 6.034 16.722 1.00 86.56 312 LEU A C 1
ATOM 2458 O O . LEU A 1 312 ? -21.606 4.912 16.325 1.00 86.56 312 LEU A O 1
ATOM 2462 N N . THR A 1 313 ? -22.211 6.913 17.142 1.00 87.38 313 THR A N 1
ATOM 2463 C CA . THR A 1 313 ? -23.648 6.614 17.212 1.00 87.38 313 THR A CA 1
ATOM 2464 C C . THR A 1 313 ? -24.223 6.321 15.830 1.00 87.38 313 THR A C 1
ATOM 2466 O O . THR A 1 313 ? -24.955 5.346 15.659 1.00 87.38 313 THR A O 1
ATOM 2469 N N . LYS A 1 314 ? -23.851 7.123 14.823 1.00 86.00 314 LYS A N 1
ATOM 2470 C CA . LYS A 1 314 ? -24.257 6.897 13.432 1.00 86.00 314 LYS A CA 1
ATOM 2471 C C . LYS A 1 314 ? -23.776 5.538 12.917 1.00 86.00 314 LYS A C 1
ATOM 2473 O O . LYS A 1 314 ? -24.527 4.865 12.221 1.00 86.00 314 LYS A O 1
ATOM 2478 N N . ARG A 1 315 ? -22.550 5.136 13.262 1.00 81.81 315 ARG A N 1
ATOM 2479 C CA . ARG A 1 315 ? -21.942 3.876 12.800 1.00 81.81 315 ARG A CA 1
ATOM 2480 C C . ARG A 1 315 ? -22.515 2.647 13.489 1.00 81.81 315 ARG A C 1
ATOM 2482 O O . ARG A 1 315 ? -22.805 1.655 12.836 1.00 81.81 315 ARG A O 1
ATOM 2489 N N . LEU A 1 316 ? -22.689 2.714 14.803 1.00 83.12 316 LEU A N 1
ATOM 2490 C CA . LEU A 1 316 ? -23.206 1.596 15.589 1.00 83.12 316 LEU A CA 1
ATOM 2491 C C . LEU A 1 316 ? -24.728 1.450 15.483 1.00 83.12 316 LEU A C 1
ATOM 2493 O O . LEU A 1 316 ? -25.278 0.459 15.956 1.00 83.12 316 LEU A O 1
ATOM 2497 N N . GLY A 1 317 ? -25.426 2.450 14.934 1.00 83.50 317 GLY A N 1
ATOM 2498 C CA . GLY A 1 317 ? -26.890 2.494 14.905 1.00 83.50 317 GLY A CA 1
ATOM 2499 C C . GLY A 1 317 ? -27.528 2.632 16.293 1.00 83.50 317 GLY A C 1
ATOM 2500 O O . GLY A 1 317 ? -28.741 2.496 16.437 1.00 83.50 317 GLY A O 1
ATOM 2501 N N . LYS A 1 318 ? -26.722 2.895 17.326 1.00 84.44 318 LYS A N 1
ATOM 2502 C CA . LYS A 1 318 ? -27.130 3.055 18.725 1.00 84.44 318 LYS A CA 1
ATOM 2503 C C . LYS A 1 318 ? -26.200 4.033 19.425 1.00 84.44 318 LYS A C 1
ATOM 2505 O O . LYS A 1 318 ? -25.045 4.182 19.034 1.00 84.44 318 LYS A O 1
ATOM 2510 N N . LYS A 1 319 ? -26.700 4.674 20.482 1.00 81.69 319 LYS A N 1
ATOM 2511 C CA . LYS A 1 319 ? -25.921 5.631 21.272 1.00 81.69 319 LYS A CA 1
ATOM 2512 C C . LYS A 1 319 ? -24.672 4.955 21.851 1.00 81.69 319 LYS A C 1
ATOM 2514 O O . LYS A 1 319 ? -24.772 3.889 22.462 1.00 81.69 319 LYS A O 1
ATOM 2519 N N . PHE A 1 320 ? -23.509 5.573 21.661 1.00 81.31 320 PHE A N 1
ATOM 2520 C CA . PHE A 1 320 ? -22.248 5.077 22.206 1.00 81.31 320 PHE A CA 1
ATOM 2521 C C . PHE A 1 320 ? -22.135 5.427 23.701 1.00 81.31 320 PHE A C 1
ATOM 2523 O O . PHE A 1 320 ? -21.706 6.516 24.066 1.00 81.31 320 PHE A O 1
ATOM 2530 N N . ASN A 1 321 ? -22.529 4.494 24.572 1.00 80.69 321 ASN A N 1
ATOM 2531 C CA . ASN A 1 321 ? -22.503 4.657 26.037 1.00 80.69 321 ASN A CA 1
ATOM 2532 C C . ASN A 1 321 ? -21.398 3.809 26.699 1.00 80.69 321 ASN A C 1
ATOM 2534 O O . ASN A 1 321 ? -21.591 3.254 27.772 1.00 80.69 321 ASN A O 1
ATOM 2538 N N . TYR A 1 322 ? -20.255 3.633 26.033 1.00 79.19 322 TYR A N 1
ATOM 2539 C CA . TYR A 1 322 ? -19.164 2.773 26.524 1.00 79.19 322 TYR A CA 1
ATOM 2540 C C . TYR A 1 322 ? -18.086 3.540 27.314 1.00 79.19 322 TYR A C 1
ATOM 2542 O O . TYR A 1 322 ? -17.037 2.983 27.620 1.00 79.19 322 TYR A O 1
ATOM 2550 N N . CYS A 1 323 ? -18.341 4.815 27.621 1.00 76.50 323 CYS A N 1
ATOM 2551 C CA . CYS A 1 323 ? -17.454 5.704 28.381 1.00 76.50 323 CYS A CA 1
ATOM 2552 C C . CYS A 1 323 ? -18.037 6.088 29.750 1.00 76.50 323 CYS A C 1
ATOM 2554 O O . CYS A 1 323 ? -17.714 7.164 30.260 1.00 76.50 323 CYS A O 1
ATOM 2556 N N . ASP A 1 324 ? -18.975 5.287 30.256 1.00 67.00 324 ASP A N 1
ATOM 2557 C CA . ASP A 1 324 ? -19.616 5.438 31.566 1.00 67.00 324 ASP A CA 1
ATOM 2558 C C . ASP A 1 324 ? -19.052 4.405 32.552 1.00 67.00 324 ASP A C 1
ATOM 2560 O O . ASP A 1 324 ? -18.741 3.273 32.105 1.00 67.00 324 ASP A O 1
#

pLDDT: mean 77.45, std 20.43, range [27.12, 97.56]

Radius of gyration: 25.45 Å; chains: 1; bounding box: 71×60×64 Å

Foldseek 3Di:
DVVVVVVVVVVVVVVVVVVVVVPPPPDDDDDDDDDDDDDDDDDDDDPDPPVVVVVVVVVVVVVVVVVLVVLLVLLCVLFDVVLSVDPCNCVLSPPVDDLVRSCVVPVVCLLVLLVNLLSLLVRLVVCLVPANSVDDDDPPDPDDDSQDDSSNVSNLSSLVNNLVSCVVPVVSCPPHDLVSLLVQCLRSHLSSNLSSLSNLCSCLVVDPCNVVSLVSLLVSLVSDFFPSSLSSLLSCLVVQVPDDVSVVSSLVSLLVQLLDPPLVRNVSNLLRVVSNPDDPVSNLVSNQSVLVVVVVVDPDVPCSVVSSQVSNCVVNVHGPPSSD

Sequence (324 aa):
MYKIVLSLVVIAVVVVFVFREWTSDRFVDNNSSQIVERPQSRPTTGPGADRINENIKSSAANAQEKQDEAFDYDLAGHVRKEISSNKIWPLVTDYSVTDEEIITKHQDRMGELVGYNQKLAANLSQCLELDYCGMTSFPNSAYFDPDNTPGHVLMARALALLKMAASKDASLLQAIEQEQFFSYLSSTNAEVRSNSLEILVKLQESSSSGNEIYERSLKSAKNFSGKSRTDFYAILNAPSQHDRMRREEYLLSIKKSMSGDDFYGSISLLENLDRIGLSEKELIEVTLPLCRIKTNDGDSEDGNWSTINNILTKRLGKKFNYCD